Protein AF-A0A2H0UX17-F1 (afdb_monomer)

Foldseek 3Di:
DDDDDDDDDDDDDDPPPPPPPPLQAAALQDHDLVSQCPQPQQHSVQSVQSNVPDDDPFLLVSCVGPRCDDCVSSVVSVVVRRHDNDPDPPPPDDDDDDDDDDPDDDDDDPPPPDPPDDDDDDDPQKDFDDWDPPDPDDCVPGGDTKIFRQAQAKDWQAQPWDWDDDDPIDIDGDHGPDMAGHRGMDD

Mean predicted aligned error: 18.7 Å

Radius of gyration: 23.43 Å; Cα contacts (8 Å, |Δi|>4): 214; chains: 1; bounding box: 74×63×52 Å

Secondary structure (DSSP, 8-state):
-------------------------EETTT--HHHHHTSTT--HHHHHHHHHT---SSSGGGGGSTTT-SHHHHHHHHHHT-EESS------------------------------PPPPPPPS-EEEEEEE-S-SS-HHHH-EEEEEE-SSS-EE-TT-EEE--SSS--EEEPPTT-EE-TT-EE-

Solvent-accessible surface area (backbone atoms only — not comparable to full-atom values): 12353 Å² total; per-residue (Å²): 133,90,76,88,79,87,80,88,82,93,84,86,86,76,95,69,78,73,76,82,69,82,73,77,51,42,27,68,63,75,52,50,55,67,61,37,36,68,41,75,84,27,45,61,78,41,19,47,46,44,61,76,58,55,75,54,91,44,75,75,56,50,58,75,33,84,78,42,61,60,69,65,51,52,50,51,41,59,74,65,60,48,63,33,56,77,70,69,88,70,74,74,84,74,89,71,88,86,88,79,92,75,86,77,78,81,78,82,70,88,72,79,80,66,84,78,72,82,81,86,81,78,77,74,57,67,40,82,71,47,74,38,78,86,44,94,74,63,62,93,82,60,48,50,52,29,38,32,29,67,35,92,53,67,44,78,40,50,72,42,72,53,66,56,90,69,85,82,69,49,72,50,63,41,53,82,90,39,69,29,47,43,68,26,68,50,110

Organism: NCBI:txid2014277

Sequence (187 aa):
MKKRFFYNALIFVLFLTPSFALAEQININSATLSQLDEIAHIGTKTAQKIIDSRPYSSIQDLSRVKGIGDGKYLQDIINQGWACVNCTTEISQTQNTDIVNQNLTSITSPATVAPTVPQITYPSDMYINEILPAPEGADEQNEWLEIYNGNDFEVDLAGWQIKDQIGAIKTYTWPANSFIKARGFLT

Nearest PDB structures (foldseek):
  2axt-assembly1_u  TM=6.675E-01  e=2.357E-02  Thermosynechococcus vestitus
  3a0b-assembly1_U  TM=5.775E-01  e=1.815E-02  Thermostichus vulcanus
  4yuu-assembly3_U2  TM=7.113E-01  e=6.272E-02  Cyanidium caldarium
  3a0h-assembly1_U  TM=5.474E-01  e=2.685E-02  Thermostichus vulcanus
  8iwh-assembly1_u  TM=5.559E-01  e=1.815E-02  Thalassiosira pseudonana

InterPro domains:
  IPR001322 Lamin tail domain [PF00932] (124-186)
  IPR001322 Lamin tail domain [PS51841] (114-187)
  IPR010994 RuvA domain 2-like [SSF47781] (23-73)
  IPR036415 Lamin tail domain superfamily [G3DSA:2.60.40.1260] (89-187)
  IPR036415 Lamin tail domain superfamily [SSF74853] (114-187)
  IPR060575 SAM-like, helix-hairpin-helix tandem [PF12836] (24-74)

pLDDT: mean 72.31, std 18.05, range [32.47, 95.44]

Structur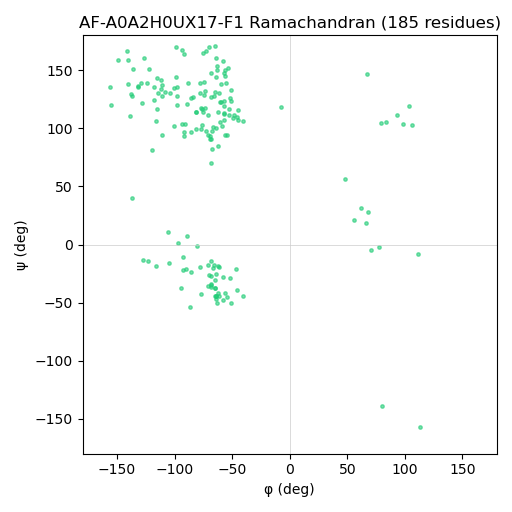e (mmCIF, N/CA/C/O backbone):
data_AF-A0A2H0UX17-F1
#
_entry.id   AF-A0A2H0UX17-F1
#
loop_
_atom_site.group_PDB
_atom_site.id
_atom_site.type_symbol
_atom_site.label_atom_id
_atom_site.label_alt_id
_atom_site.label_comp_id
_atom_site.label_asym_id
_atom_site.label_entity_id
_atom_site.label_seq_id
_atom_site.pdbx_PDB_ins_code
_atom_site.Cartn_x
_atom_site.Cartn_y
_atom_site.Cartn_z
_atom_site.occupancy
_atom_site.B_iso_or_equiv
_atom_site.auth_seq_id
_atom_site.auth_comp_id
_atom_site.auth_asym_id
_atom_site.auth_atom_id
_atom_site.pdbx_PDB_model_num
ATOM 1 N N . MET A 1 1 ? -11.137 11.791 -35.638 1.00 38.09 1 MET A N 1
ATOM 2 C CA . MET A 1 1 ? -11.656 11.349 -34.323 1.00 38.09 1 MET A CA 1
ATOM 3 C C . MET A 1 1 ? -11.533 12.500 -33.337 1.00 38.09 1 MET A C 1
ATOM 5 O O . MET A 1 1 ? -10.429 12.984 -33.123 1.00 38.09 1 MET A O 1
ATOM 9 N N . LYS A 1 2 ? -12.660 13.019 -32.837 1.00 39.78 2 LYS A N 1
ATOM 10 C CA . LYS A 1 2 ? -12.716 14.245 -32.024 1.00 39.78 2 LYS A CA 1
ATOM 11 C C . LYS A 1 2 ? -12.346 13.926 -30.571 1.00 39.78 2 LYS A C 1
ATOM 13 O O . LYS A 1 2 ? -13.182 13.432 -29.826 1.00 39.78 2 LYS A O 1
ATOM 18 N N . LYS A 1 3 ? -11.100 14.201 -30.181 1.00 40.81 3 LYS A N 1
ATOM 19 C CA . LYS A 1 3 ? -10.679 14.208 -28.773 1.00 40.81 3 LYS A CA 1
ATOM 20 C C . LYS A 1 3 ? -11.205 15.501 -28.150 1.00 40.81 3 LYS A C 1
ATOM 22 O O . LYS A 1 3 ? -10.871 16.582 -28.631 1.00 40.81 3 LYS A O 1
ATOM 27 N N . ARG A 1 4 ? -12.103 15.397 -27.170 1.00 51.19 4 ARG A N 1
ATOM 28 C CA . ARG A 1 4 ? -12.723 16.560 -26.523 1.00 51.19 4 ARG A CA 1
ATOM 29 C C . ARG A 1 4 ? -11.686 17.242 -25.625 1.00 51.19 4 ARG A C 1
ATOM 31 O O . ARG A 1 4 ? -11.437 16.791 -24.518 1.00 51.19 4 ARG A O 1
ATOM 38 N N . PHE A 1 5 ? -11.067 18.300 -26.139 1.00 46.62 5 PHE A N 1
ATOM 39 C CA . PHE A 1 5 ? -10.344 19.290 -25.344 1.00 46.62 5 PHE A CA 1
ATOM 40 C C . PHE A 1 5 ? -11.359 20.316 -24.831 1.00 46.62 5 PHE A C 1
ATOM 42 O O . PHE A 1 5 ? -12.085 20.891 -25.639 1.00 46.62 5 PHE A O 1
ATOM 49 N N . PHE A 1 6 ? -11.396 20.577 -23.526 1.00 53.06 6 PHE A N 1
ATOM 50 C CA . PHE A 1 6 ? -12.107 21.731 -22.975 1.00 53.06 6 PHE A CA 1
ATOM 51 C C . PHE A 1 6 ? -11.088 22.660 -22.311 1.00 53.06 6 PHE A C 1
ATOM 53 O O . PHE A 1 6 ? -10.562 22.353 -21.246 1.00 53.06 6 PHE A O 1
ATOM 60 N N . TYR A 1 7 ? -10.799 23.785 -22.971 1.00 43.06 7 TYR A N 1
ATOM 61 C CA . TYR A 1 7 ? -10.136 24.946 -22.379 1.00 43.06 7 TYR A CA 1
ATOM 62 C C . TYR A 1 7 ? -11.139 26.108 -22.292 1.00 43.06 7 TYR A C 1
ATOM 64 O O . TYR A 1 7 ? -11.693 26.507 -23.310 1.00 43.06 7 TYR A O 1
ATOM 72 N N . ASN A 1 8 ? -11.242 26.660 -21.079 1.00 34.16 8 ASN A N 1
ATOM 73 C CA . ASN A 1 8 ? -11.530 28.050 -20.689 1.00 34.16 8 ASN A CA 1
ATOM 74 C C . ASN A 1 8 ? -12.896 28.736 -20.935 1.00 34.16 8 ASN A C 1
ATOM 76 O O . ASN A 1 8 ? -13.515 28.631 -21.985 1.00 34.16 8 ASN A O 1
ATOM 80 N N . ALA A 1 9 ? -13.181 29.617 -19.958 1.00 39.34 9 ALA A N 1
ATOM 81 C CA . ALA A 1 9 ? -13.923 30.888 -20.005 1.00 39.34 9 ALA A CA 1
ATOM 82 C C . ALA A 1 9 ? -15.411 30.914 -19.576 1.00 39.34 9 ALA A C 1
ATOM 84 O O . ALA A 1 9 ? -16.323 30.543 -20.304 1.00 39.34 9 ALA A O 1
ATOM 85 N N . LEU A 1 10 ? -15.591 31.451 -18.361 1.00 50.53 10 LEU A N 1
ATOM 86 C CA . LEU A 1 10 ? -16.696 32.254 -17.817 1.00 50.53 10 LEU A CA 1
ATOM 87 C C . LEU A 1 10 ? -17.785 32.697 -18.827 1.00 50.53 10 LEU A C 1
ATOM 89 O O . LEU A 1 10 ? -17.490 33.512 -19.691 1.00 50.53 10 LEU A O 1
ATOM 93 N N . ILE A 1 11 ? -19.042 32.264 -18.635 1.00 46.34 11 ILE A N 1
ATOM 94 C CA . ILE A 1 11 ? -20.294 33.015 -18.894 1.00 46.34 11 ILE A CA 1
ATOM 95 C C . ILE A 1 11 ? -21.405 32.410 -18.010 1.00 46.34 11 ILE A C 1
ATOM 97 O O . ILE A 1 11 ? -21.520 31.196 -17.855 1.00 46.34 11 ILE A O 1
ATOM 101 N N . PHE A 1 12 ? -22.174 33.295 -17.381 1.00 45.19 12 PHE A N 1
ATOM 102 C CA . PHE A 1 12 ? -23.075 33.077 -16.251 1.00 45.19 12 PHE A CA 1
ATOM 103 C C . PHE A 1 12 ? -24.540 32.895 -16.722 1.00 45.19 12 PHE A C 1
ATOM 105 O O . PHE A 1 12 ? -25.029 33.697 -17.511 1.00 45.19 12 PHE A O 1
ATOM 112 N N . VAL A 1 13 ? -25.224 31.891 -16.148 1.00 47.28 13 VAL A N 1
ATOM 113 C CA . VAL A 1 13 ? -26.689 31.741 -15.930 1.00 47.28 13 VAL A CA 1
ATOM 114 C C . VAL A 1 13 ? -27.602 31.300 -17.089 1.00 47.28 13 VAL A C 1
ATOM 116 O O . VAL A 1 13 ? -28.086 32.097 -17.882 1.00 47.28 13 VAL A O 1
ATOM 119 N N . LEU A 1 14 ? -28.010 30.026 -17.016 1.00 40.59 14 LEU A N 1
ATOM 120 C CA . LEU A 1 14 ? -29.412 29.612 -16.844 1.00 40.59 14 LEU A CA 1
ATOM 121 C C . LEU A 1 14 ? -29.396 28.208 -16.206 1.00 40.59 14 LEU A C 1
ATOM 123 O O . LEU A 1 14 ? -28.798 27.292 -16.765 1.00 40.59 14 LEU A O 1
ATOM 127 N N . PHE A 1 15 ? -29.987 28.042 -15.019 1.00 48.62 15 PHE A N 1
ATOM 128 C CA . PHE A 1 15 ? -30.097 26.751 -14.325 1.00 48.62 15 PHE A CA 1
ATOM 129 C C . PHE A 1 15 ? -31.031 25.810 -15.103 1.00 48.62 15 PHE A C 1
ATOM 131 O O . PHE A 1 15 ? -32.211 25.683 -14.795 1.00 48.62 15 PHE A O 1
ATOM 138 N N . LEU A 1 16 ? -30.497 25.153 -16.129 1.00 43.25 16 LEU A N 1
ATOM 139 C CA . LEU A 1 16 ? -31.071 23.944 -16.696 1.00 43.25 16 LEU A CA 1
ATOM 140 C C . LEU A 1 16 ? -30.402 22.798 -15.945 1.00 43.25 16 LEU A C 1
ATOM 142 O O . LEU A 1 16 ? -29.250 22.469 -16.224 1.00 43.25 16 LEU A O 1
ATOM 146 N N . THR A 1 17 ? -31.067 22.285 -14.909 1.00 48.91 17 THR A N 1
ATOM 147 C CA . THR A 1 17 ? -30.541 21.174 -14.116 1.00 48.91 17 THR A CA 1
ATOM 148 C C . THR A 1 17 ? -30.175 20.044 -15.075 1.00 48.91 17 THR A C 1
ATOM 150 O O . THR A 1 17 ? -31.055 19.541 -15.781 1.00 48.91 17 THR A O 1
ATOM 153 N N . PRO A 1 18 ? -28.893 19.653 -15.175 1.00 46.25 18 PRO A N 1
ATOM 154 C CA . PRO A 1 18 ? -28.570 18.466 -15.933 1.00 46.25 18 PRO A CA 1
ATOM 155 C C . PRO A 1 18 ? -29.306 17.332 -15.232 1.00 46.25 18 PRO A C 1
ATOM 157 O O . PRO A 1 18 ? -29.161 17.148 -14.021 1.00 46.25 18 PRO A O 1
ATOM 160 N N . SER A 1 19 ? -30.162 16.629 -15.975 1.00 50.69 19 SER A N 1
ATOM 161 C CA . SER A 1 19 ? -30.677 15.338 -15.547 1.00 50.69 19 SER A CA 1
ATOM 162 C C . SER A 1 19 ? -29.473 14.569 -15.024 1.00 50.69 19 SER A C 1
ATOM 164 O O . SER A 1 19 ? -28.524 14.357 -15.781 1.00 50.69 19 SER A O 1
ATOM 166 N N . PHE A 1 20 ? -29.466 14.258 -13.725 1.00 43.97 20 PHE A N 1
ATOM 167 C CA . PHE A 1 20 ? -28.478 13.372 -13.130 1.00 43.97 20 PHE A CA 1
ATOM 168 C C . PHE A 1 20 ? -28.686 12.021 -13.808 1.00 43.97 20 PHE A C 1
ATOM 170 O O . PHE A 1 20 ? -29.476 11.192 -13.365 1.00 43.97 20 PHE A O 1
ATOM 177 N N . ALA A 1 21 ? -28.060 11.857 -14.973 1.00 43.00 21 ALA A N 1
ATOM 178 C CA . ALA A 1 21 ? -27.894 10.576 -15.605 1.00 43.00 21 ALA A CA 1
ATOM 179 C C . ALA A 1 21 ? -27.169 9.738 -14.561 1.00 43.00 21 ALA A C 1
ATOM 181 O O . ALA A 1 21 ? -26.102 10.134 -14.087 1.00 43.00 21 ALA A O 1
ATOM 182 N N . LEU A 1 22 ? -27.811 8.651 -14.143 1.00 44.34 22 LEU A N 1
ATOM 183 C CA . LEU A 1 22 ? -27.215 7.635 -13.296 1.00 44.34 22 LEU A CA 1
ATOM 184 C C . LEU A 1 22 ? -25.969 7.147 -14.036 1.00 44.34 22 LEU A C 1
ATOM 186 O O . LEU A 1 22 ? -26.072 6.342 -14.958 1.00 44.34 22 LEU A O 1
ATOM 190 N N . ALA A 1 23 ? -24.816 7.736 -13.719 1.00 50.69 23 ALA A N 1
ATOM 191 C CA . ALA A 1 23 ? -23.542 7.299 -14.248 1.00 50.69 23 ALA A CA 1
ATOM 192 C C . ALA A 1 23 ? -23.321 5.911 -13.657 1.00 50.69 23 ALA A C 1
ATOM 194 O O . ALA A 1 23 ? -23.023 5.775 -12.471 1.00 50.69 23 ALA A O 1
ATOM 195 N N . GLU A 1 24 ? -23.591 4.890 -14.465 1.00 69.31 24 GLU A N 1
ATOM 196 C CA . GLU A 1 24 ? -23.344 3.506 -14.109 1.00 69.31 24 GLU A CA 1
ATOM 197 C C . GLU A 1 24 ? -21.843 3.378 -13.867 1.00 69.31 24 GLU A C 1
ATOM 199 O O . GLU A 1 24 ? -21.023 3.488 -14.779 1.00 69.31 24 GLU A O 1
ATOM 204 N N . GLN A 1 25 ? -21.482 3.286 -12.594 1.00 80.75 25 GLN A N 1
ATOM 205 C CA . GLN A 1 25 ? -20.100 3.207 -12.173 1.00 80.75 25 GLN A CA 1
ATOM 206 C C . GLN A 1 25 ? -19.490 1.930 -12.776 1.00 80.75 25 GLN A C 1
ATOM 208 O O . GLN A 1 25 ? -20.063 0.844 -12.698 1.00 80.75 25 GLN A O 1
ATOM 213 N N . ILE A 1 26 ? -18.333 2.058 -13.413 1.00 86.81 26 ILE A N 1
ATOM 214 C CA . ILE A 1 26 ? -17.654 0.982 -14.125 1.00 86.81 26 ILE A CA 1
ATOM 215 C C . ILE A 1 26 ? -16.894 0.132 -13.110 1.00 86.81 26 ILE A C 1
ATOM 217 O O . ILE A 1 26 ? -15.928 0.580 -12.482 1.00 86.81 26 ILE A O 1
ATOM 221 N N . ASN A 1 27 ? -17.323 -1.118 -12.953 1.00 91.50 27 ASN A N 1
ATOM 222 C CA . ASN A 1 27 ? -16.683 -2.046 -12.032 1.00 91.50 27 ASN A CA 1
ATOM 223 C C . ASN A 1 27 ? -15.302 -2.475 -12.557 1.00 91.50 27 ASN A C 1
ATOM 225 O O . ASN A 1 27 ? -15.206 -3.223 -13.526 1.00 91.50 27 ASN A O 1
ATOM 229 N N . ILE A 1 28 ? -14.214 -2.072 -11.904 1.00 90.19 28 ILE A N 1
ATOM 230 C CA . ILE A 1 28 ? -12.847 -2.341 -12.374 1.00 90.19 28 ILE A CA 1
ATOM 231 C C . ILE A 1 28 ? -12.474 -3.829 -12.350 1.00 90.19 28 ILE A C 1
ATOM 233 O O . ILE A 1 28 ? -11.576 -4.241 -13.090 1.00 90.19 28 ILE A O 1
ATOM 237 N N . ASN A 1 29 ? -13.190 -4.640 -11.565 1.00 91.00 29 ASN A N 1
ATOM 238 C CA . ASN A 1 29 ? -12.996 -6.083 -11.443 1.00 91.00 29 ASN A CA 1
ATOM 239 C C . ASN A 1 29 ? -13.751 -6.892 -12.505 1.00 91.00 29 ASN A C 1
ATOM 241 O O . ASN A 1 29 ? -13.325 -8.001 -12.821 1.00 91.00 29 ASN A O 1
ATOM 245 N N . SER A 1 30 ? -14.828 -6.358 -13.091 1.00 87.12 30 SER A N 1
ATOM 246 C CA . SER A 1 30 ? -15.650 -7.082 -14.079 1.00 87.12 30 SER A CA 1
ATOM 247 C C . SER A 1 30 ? -15.791 -6.390 -15.438 1.00 87.12 30 SER A C 1
ATOM 249 O O . SER A 1 30 ? -16.163 -7.047 -16.409 1.00 87.12 30 SER A O 1
ATOM 251 N N . ALA A 1 31 ? -15.441 -5.107 -15.550 1.00 87.69 31 ALA A N 1
ATOM 252 C CA . ALA A 1 31 ? -15.566 -4.332 -16.779 1.00 87.69 31 ALA A CA 1
ATOM 253 C C . ALA A 1 31 ? -14.808 -4.961 -17.956 1.00 87.69 31 ALA A C 1
ATOM 255 O O . ALA A 1 31 ? -13.739 -5.561 -17.815 1.00 87.69 31 ALA A O 1
ATOM 256 N N . THR A 1 32 ? -15.336 -4.792 -19.155 1.00 88.75 32 THR A N 1
ATOM 257 C CA . THR A 1 32 ? -14.627 -5.141 -20.386 1.00 88.75 32 THR A CA 1
ATOM 258 C C . THR A 1 32 ? -13.503 -4.144 -20.669 1.00 88.75 32 THR A C 1
ATOM 260 O O . THR A 1 32 ? -13.452 -3.053 -20.101 1.00 88.75 32 THR A O 1
ATOM 263 N N . LEU A 1 33 ? -12.608 -4.493 -21.596 1.00 86.69 33 LEU A N 1
ATOM 264 C CA . LEU A 1 33 ? -11.549 -3.587 -22.047 1.00 86.69 33 LEU A CA 1
ATOM 265 C C . LEU A 1 33 ? -12.115 -2.260 -22.566 1.00 86.69 33 LEU A C 1
ATOM 267 O O . LEU A 1 33 ? -11.573 -1.213 -22.233 1.00 86.69 33 LEU A O 1
ATOM 271 N N . SER A 1 34 ? -13.212 -2.308 -23.335 1.00 82.19 34 SER A N 1
ATOM 272 C CA . SER A 1 34 ? -13.876 -1.107 -23.863 1.00 82.19 34 SER A CA 1
ATOM 273 C C . SER A 1 34 ? -14.434 -0.238 -22.741 1.00 82.19 34 SER A C 1
ATOM 275 O O . SER A 1 34 ? -14.218 0.963 -22.747 1.00 82.19 34 SER A O 1
ATOM 277 N N . GLN A 1 35 ? -15.088 -0.847 -21.749 1.00 82.69 35 GLN A N 1
ATOM 278 C CA . GLN A 1 35 ? -15.624 -0.114 -20.600 1.00 82.69 35 GLN A CA 1
ATOM 279 C C . GLN A 1 35 ? -14.508 0.520 -19.762 1.00 82.69 35 GLN A C 1
ATOM 281 O O . GLN A 1 35 ? -14.647 1.639 -19.294 1.00 82.69 35 GLN A O 1
ATOM 286 N N . LEU A 1 36 ? -13.365 -0.148 -19.596 1.00 85.56 36 LEU A N 1
ATOM 287 C CA . LEU A 1 36 ? -12.219 0.453 -18.913 1.00 85.56 36 LEU A CA 1
ATOM 288 C C . LEU A 1 36 ? -11.581 1.600 -19.713 1.00 85.56 36 LEU A C 1
ATOM 290 O O . LEU A 1 36 ? -11.154 2.573 -19.104 1.00 85.56 36 LEU A O 1
ATOM 294 N N . ASP A 1 37 ? -11.528 1.505 -21.047 1.00 84.62 37 ASP A N 1
ATOM 295 C CA . ASP A 1 37 ? -11.000 2.556 -21.942 1.00 84.62 37 ASP A CA 1
ATOM 296 C C . ASP A 1 37 ? -11.852 3.843 -21.933 1.00 84.62 37 ASP A C 1
ATOM 298 O O . ASP A 1 37 ? -11.394 4.908 -22.346 1.00 84.62 37 ASP A O 1
ATOM 302 N N . GLU A 1 38 ? -13.093 3.765 -21.446 1.00 82.88 38 GLU A N 1
ATOM 303 C CA . GLU A 1 38 ? -13.981 4.920 -21.273 1.00 82.88 38 GLU A CA 1
ATOM 304 C C . GLU A 1 38 ? -13.648 5.750 -20.022 1.00 82.88 38 GLU A C 1
ATOM 306 O O . GLU A 1 38 ? -14.012 6.928 -19.952 1.00 82.88 38 GLU A O 1
ATOM 311 N N . ILE A 1 39 ? -12.926 5.181 -19.049 1.00 84.12 39 ILE A N 1
ATOM 312 C CA . ILE A 1 39 ? -12.501 5.907 -17.850 1.00 84.12 39 ILE A CA 1
ATOM 313 C C . ILE A 1 39 ? -11.357 6.855 -18.226 1.00 84.12 39 ILE A C 1
ATOM 315 O O . ILE A 1 39 ? -10.351 6.455 -18.816 1.00 84.12 39 ILE A O 1
ATOM 319 N N . ALA A 1 40 ? -11.473 8.133 -17.853 1.00 79.06 40 ALA A N 1
ATOM 320 C CA . ALA A 1 40 ? -10.431 9.108 -18.150 1.00 79.06 40 ALA A CA 1
ATOM 321 C C . ALA A 1 40 ? -9.069 8.650 -17.596 1.00 79.06 40 ALA A C 1
ATOM 323 O O . ALA A 1 40 ? -8.969 8.146 -16.480 1.00 79.06 40 ALA A O 1
ATOM 324 N N . HIS A 1 41 ? -8.014 8.854 -18.388 1.00 82.88 41 HIS A N 1
ATOM 325 C CA . HIS A 1 41 ? -6.639 8.399 -18.120 1.00 82.88 41 HIS A CA 1
ATOM 326 C C . HIS A 1 41 ? -6.403 6.883 -18.231 1.00 82.88 41 HIS A C 1
ATOM 328 O O . HIS A 1 41 ? -5.248 6.452 -18.216 1.00 82.88 41 HIS A O 1
ATOM 334 N N . ILE A 1 42 ? -7.443 6.079 -18.460 1.00 83.75 42 ILE A N 1
ATOM 335 C CA . ILE A 1 42 ? -7.313 4.658 -18.776 1.00 83.75 42 ILE A CA 1
ATOM 336 C C . ILE A 1 42 ? -7.464 4.497 -20.290 1.00 83.75 42 ILE A C 1
ATOM 338 O O . ILE A 1 42 ? -8.550 4.560 -20.835 1.00 83.75 42 ILE A O 1
ATOM 342 N N . GLY A 1 43 ? -6.340 4.319 -20.987 1.00 83.12 43 GLY A N 1
ATOM 343 C CA . GLY A 1 43 ? -6.342 3.922 -22.399 1.00 83.12 43 GLY A CA 1
ATOM 344 C C . GLY A 1 43 ? -6.279 2.400 -22.561 1.00 83.12 43 GLY A C 1
ATOM 345 O O . GLY A 1 43 ? -5.819 1.718 -21.653 1.00 83.12 43 GLY A O 1
ATOM 346 N N . THR A 1 44 ? -6.601 1.861 -23.736 1.00 78.19 44 THR A N 1
ATOM 347 C CA . THR A 1 44 ? -6.601 0.415 -24.072 1.00 78.19 44 THR A CA 1
ATOM 348 C C . THR A 1 44 ? -5.432 -0.406 -23.505 1.00 78.19 44 THR A C 1
ATOM 350 O O . THR A 1 44 ? -5.633 -1.487 -22.957 1.00 78.19 44 THR A O 1
ATOM 353 N N . LYS A 1 45 ? -4.193 0.101 -23.582 1.00 85.00 45 LYS A N 1
ATOM 354 C CA . LYS A 1 45 ? -3.003 -0.569 -23.017 1.00 85.00 45 LYS A CA 1
ATOM 355 C C . LYS A 1 45 ? -2.999 -0.604 -21.489 1.00 85.00 45 LYS A C 1
ATOM 357 O O . LYS A 1 45 ? -2.456 -1.531 -20.899 1.00 85.00 45 LYS A O 1
ATOM 362 N N . THR A 1 46 ? -3.532 0.431 -20.856 1.00 84.38 46 THR A N 1
ATOM 363 C CA . THR A 1 46 ? -3.708 0.514 -19.406 1.00 84.38 46 THR A CA 1
ATOM 364 C C . THR A 1 46 ? -4.902 -0.334 -18.979 1.00 84.38 46 THR A C 1
ATOM 366 O O . THR A 1 46 ? -4.761 -1.113 -18.048 1.00 84.38 46 THR A O 1
ATOM 369 N N . ALA A 1 47 ? -6.016 -0.285 -19.715 1.00 88.00 47 ALA A N 1
ATOM 370 C CA . ALA A 1 47 ? -7.185 -1.138 -19.518 1.00 88.00 47 ALA A CA 1
ATOM 371 C C . ALA A 1 47 ? -6.819 -2.629 -19.533 1.00 88.00 47 ALA A C 1
ATOM 373 O O . ALA A 1 47 ? -7.217 -3.363 -18.634 1.00 88.00 47 ALA A O 1
ATOM 374 N N . GLN A 1 48 ? -5.994 -3.072 -20.488 1.00 88.12 48 GLN A N 1
ATOM 375 C CA . GLN A 1 48 ? -5.525 -4.458 -20.511 1.00 88.12 48 GLN A CA 1
ATOM 376 C C . GLN A 1 48 ? -4.719 -4.808 -19.254 1.00 88.12 48 GLN A C 1
ATOM 378 O O . GLN A 1 48 ? -4.981 -5.826 -18.633 1.00 88.12 48 GLN A O 1
ATOM 383 N N . LYS A 1 49 ? -3.811 -3.934 -18.807 1.00 91.44 49 LYS A N 1
ATOM 384 C CA . LYS A 1 49 ? -3.049 -4.169 -17.570 1.00 91.44 49 LYS A CA 1
ATOM 385 C C . LYS A 1 49 ? -3.925 -4.182 -16.320 1.00 91.44 49 LYS A C 1
ATOM 387 O O . LYS A 1 49 ? -3.572 -4.865 -15.364 1.00 91.44 49 LYS A O 1
ATOM 392 N N . ILE A 1 50 ? -5.027 -3.426 -16.324 1.00 90.25 50 ILE A N 1
ATOM 393 C CA . ILE A 1 50 ? -6.034 -3.484 -15.263 1.00 90.25 50 ILE A CA 1
ATOM 394 C C . ILE A 1 50 ? -6.656 -4.878 -15.256 1.00 90.25 50 ILE A C 1
ATOM 396 O O . ILE A 1 50 ? -6.669 -5.522 -14.219 1.00 90.25 50 ILE A O 1
ATOM 400 N N . ILE A 1 51 ? -7.096 -5.376 -16.417 1.00 88.19 51 ILE A N 1
ATOM 401 C CA . ILE A 1 51 ? -7.657 -6.729 -16.558 1.00 88.19 51 ILE A CA 1
ATOM 402 C C . ILE A 1 51 ? -6.654 -7.795 -16.102 1.00 88.19 51 ILE A C 1
ATOM 404 O O . ILE A 1 51 ? -7.016 -8.663 -15.311 1.00 88.19 51 ILE A O 1
ATOM 408 N N . ASP A 1 52 ? -5.403 -7.697 -16.553 1.00 89.19 52 ASP A N 1
ATOM 409 C CA . ASP A 1 52 ? -4.333 -8.654 -16.248 1.00 89.19 52 ASP A CA 1
ATOM 410 C C . ASP A 1 52 ? -3.972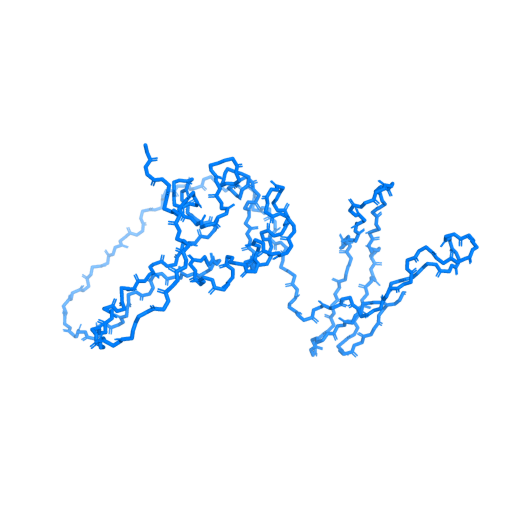 -8.684 -14.753 1.00 89.19 52 ASP A C 1
ATOM 412 O O . ASP A 1 52 ? -3.452 -9.682 -14.263 1.00 89.19 52 ASP A O 1
ATOM 416 N N . SER A 1 53 ? -4.228 -7.588 -14.032 1.00 92.69 53 SER A N 1
ATOM 417 C CA . SER A 1 53 ? -3.885 -7.418 -12.614 1.00 92.69 53 SER A CA 1
ATOM 418 C C . SER A 1 53 ? -5.095 -7.518 -11.678 1.00 92.69 53 SER A C 1
ATOM 420 O O . SER A 1 53 ? -4.981 -7.176 -10.501 1.00 92.69 53 SER A O 1
ATOM 422 N N . ARG A 1 54 ? -6.255 -7.960 -12.179 1.00 90.94 54 ARG A N 1
ATOM 423 C CA . ARG A 1 54 ? -7.428 -8.228 -11.339 1.00 90.94 54 ARG A CA 1
ATOM 424 C C . ARG A 1 54 ? -7.149 -9.358 -10.340 1.00 90.94 54 ARG A C 1
ATOM 426 O O . ARG A 1 54 ? -6.440 -10.303 -10.688 1.00 90.94 54 ARG A O 1
ATOM 433 N N . PRO A 1 55 ? -7.790 -9.339 -9.159 1.00 92.69 55 PRO A N 1
ATOM 434 C CA . PRO A 1 55 ? -8.768 -8.349 -8.700 1.00 92.69 55 PRO A CA 1
ATOM 435 C C . PRO A 1 55 ? -8.162 -7.201 -7.875 1.00 92.69 55 PRO A C 1
ATOM 437 O O . PRO A 1 55 ? -7.024 -7.246 -7.413 1.00 92.69 55 PRO A O 1
ATOM 440 N N . TYR A 1 56 ? -8.980 -6.173 -7.674 1.00 86.06 56 TYR A N 1
ATOM 441 C CA . TYR A 1 56 ? -8.715 -4.986 -6.874 1.00 86.06 56 TYR A CA 1
ATOM 442 C C . TYR A 1 56 ? -9.703 -4.896 -5.716 1.00 86.06 56 TYR A C 1
ATOM 444 O O . TYR A 1 56 ? -10.910 -5.062 -5.906 1.00 86.06 56 TYR A O 1
ATOM 452 N N . SER A 1 57 ? -9.194 -4.578 -4.531 1.00 83.31 57 SER A N 1
ATOM 453 C CA . SER A 1 57 ? -9.999 -4.429 -3.314 1.00 83.31 57 SER A CA 1
ATOM 454 C C . SER A 1 57 ? -10.431 -2.982 -3.090 1.00 83.31 57 SER A C 1
ATOM 456 O O . SER A 1 57 ? -11.423 -2.726 -2.415 1.00 83.31 57 SER A O 1
ATOM 458 N N . SER A 1 58 ? -9.710 -2.026 -3.679 1.00 87.31 58 SER A N 1
ATOM 459 C CA . SER A 1 58 ? -10.029 -0.597 -3.647 1.00 87.31 58 SER A CA 1
ATOM 460 C C . SER A 1 58 ? -9.727 0.071 -4.993 1.00 87.31 58 SER A C 1
ATOM 462 O O . SER A 1 58 ? -9.030 -0.493 -5.833 1.00 87.31 58 SER A O 1
ATOM 464 N N . ILE A 1 59 ? -10.221 1.293 -5.217 1.00 81.94 59 ILE A N 1
ATOM 465 C CA . ILE A 1 59 ? -9.838 2.073 -6.410 1.00 81.94 59 ILE A CA 1
ATOM 466 C C . ILE A 1 59 ? -8.362 2.481 -6.315 1.00 81.94 59 ILE A C 1
ATOM 468 O O . ILE A 1 59 ? -7.655 2.499 -7.319 1.00 81.94 59 ILE A O 1
ATOM 472 N N . GLN A 1 60 ? -7.878 2.756 -5.101 1.00 83.19 60 GLN A N 1
ATOM 473 C CA . GLN A 1 60 ? -6.502 3.152 -4.801 1.00 83.19 60 GLN A CA 1
ATOM 474 C C . GLN A 1 60 ? -5.483 2.104 -5.272 1.00 83.19 60 GLN A C 1
ATOM 476 O O . GLN A 1 60 ? -4.364 2.445 -5.664 1.00 83.19 60 GLN A O 1
ATOM 481 N N . ASP A 1 61 ? -5.891 0.837 -5.326 1.00 85.62 61 ASP A N 1
ATOM 482 C CA . ASP A 1 61 ? -5.083 -0.265 -5.835 1.00 85.62 61 ASP A CA 1
ATOM 483 C C . ASP A 1 61 ? -4.688 -0.130 -7.318 1.00 85.62 61 ASP A C 1
ATOM 485 O O . ASP A 1 61 ? -3.716 -0.752 -7.760 1.00 85.62 61 ASP A O 1
ATOM 489 N N . LEU A 1 62 ? -5.388 0.705 -8.095 1.00 86.19 62 LEU A N 1
ATOM 490 C CA . LEU A 1 62 ? -5.017 1.019 -9.478 1.00 86.19 62 LEU A CA 1
ATOM 491 C C . LEU A 1 62 ? -3.647 1.706 -9.578 1.00 86.19 62 LEU A C 1
ATOM 493 O O . LEU A 1 62 ? -3.019 1.649 -10.635 1.00 86.19 62 LEU A O 1
ATOM 497 N N . SER A 1 63 ? -3.133 2.276 -8.479 1.00 83.75 63 SER A N 1
ATOM 498 C CA . SER A 1 63 ? -1.743 2.755 -8.375 1.00 83.75 63 SER A CA 1
ATOM 499 C C . SER A 1 63 ? -0.704 1.703 -8.788 1.00 83.75 63 SER A C 1
ATOM 501 O O . SER A 1 63 ? 0.354 2.062 -9.305 1.00 83.75 63 SER A O 1
ATOM 503 N N . ARG A 1 64 ? -1.004 0.403 -8.623 1.00 82.19 64 ARG A N 1
ATOM 504 C CA . ARG A 1 64 ? -0.115 -0.713 -8.998 1.00 82.19 64 ARG A CA 1
ATOM 505 C C . ARG A 1 64 ? 0.009 -0.902 -10.514 1.00 82.19 64 ARG A C 1
ATOM 507 O O . ARG A 1 64 ? 0.942 -1.552 -10.989 1.00 82.19 64 ARG A O 1
ATOM 514 N N . VAL A 1 65 ? -0.914 -0.345 -11.299 1.00 84.62 65 VAL A N 1
ATOM 515 C CA . VAL A 1 65 ? -0.948 -0.518 -12.753 1.00 84.62 65 VAL A CA 1
ATOM 516 C C . VAL A 1 65 ? 0.028 0.440 -13.425 1.00 84.62 65 VAL A C 1
ATOM 518 O O . VAL A 1 65 ? -0.149 1.659 -13.458 1.00 84.62 65 VAL A O 1
ATOM 521 N N . LYS A 1 66 ? 1.058 -0.131 -14.054 1.00 77.88 66 LYS A N 1
ATOM 522 C CA . LYS A 1 66 ? 2.067 0.628 -14.801 1.00 77.88 66 LYS A CA 1
ATOM 523 C C . LYS A 1 66 ? 1.421 1.483 -15.899 1.00 77.88 66 LYS A C 1
ATOM 525 O O . LYS A 1 66 ? 0.976 0.945 -16.917 1.00 77.88 66 LYS A O 1
ATOM 530 N N . GLY A 1 67 ? 1.473 2.806 -15.745 1.00 71.25 67 GLY A N 1
ATOM 531 C CA . GLY A 1 67 ? 0.872 3.784 -16.664 1.00 71.25 67 GLY A CA 1
ATOM 532 C C . GLY A 1 67 ? -0.317 4.557 -16.086 1.00 71.25 67 GLY A C 1
ATOM 533 O O . GLY A 1 67 ? -0.755 5.504 -16.726 1.00 71.25 67 GLY A O 1
ATOM 534 N N . ILE A 1 68 ? -0.801 4.182 -14.897 1.00 76.06 68 ILE A N 1
ATOM 535 C CA . ILE A 1 68 ? -1.680 5.016 -14.053 1.00 76.06 68 ILE A CA 1
ATOM 536 C C . ILE A 1 68 ? -0.841 5.879 -13.088 1.00 76.06 68 ILE A C 1
ATOM 538 O O . ILE A 1 68 ? -1.316 6.904 -12.616 1.00 76.06 68 ILE A O 1
ATOM 542 N N . GLY A 1 69 ? 0.411 5.470 -12.828 1.00 58.62 69 GLY A N 1
ATOM 543 C CA . GLY A 1 69 ? 1.338 6.088 -11.872 1.00 58.62 69 GLY A CA 1
ATOM 544 C C . GLY A 1 69 ? 1.580 7.593 -12.048 1.00 58.62 69 GLY A C 1
ATOM 545 O O . GLY A 1 69 ? 1.526 8.109 -13.163 1.00 58.62 69 GLY A O 1
ATOM 546 N N . ASP A 1 70 ? 1.905 8.214 -10.908 1.00 54.88 70 ASP A N 1
ATOM 547 C CA . ASP A 1 70 ? 1.769 9.621 -10.498 1.00 54.88 70 ASP A CA 1
ATOM 548 C C . ASP A 1 70 ? 0.361 9.906 -9.969 1.00 54.88 70 ASP A C 1
ATOM 550 O O . ASP A 1 70 ? -0.606 9.986 -10.726 1.00 54.88 70 ASP A O 1
ATOM 554 N N . GLY A 1 71 ? 0.239 10.043 -8.641 1.00 62.31 71 GLY A N 1
ATOM 555 C CA . GLY A 1 71 ? -1.029 10.084 -7.898 1.00 62.31 71 GLY A CA 1
ATOM 556 C C . GLY A 1 71 ? -2.106 11.003 -8.481 1.00 62.31 71 GLY A C 1
ATOM 557 O O . GLY A 1 71 ? -3.283 10.756 -8.266 1.00 62.31 71 GLY A O 1
ATOM 558 N N . LYS A 1 72 ? -1.744 11.992 -9.303 1.00 74.31 72 LYS A N 1
ATOM 559 C CA . LYS A 1 72 ? -2.681 12.826 -10.053 1.00 74.31 72 LYS A CA 1
ATOM 560 C C . LYS A 1 72 ? -3.726 12.027 -10.853 1.00 74.31 72 LYS A C 1
ATOM 562 O O . LYS A 1 72 ? -4.904 12.328 -10.716 1.00 74.31 72 LYS A O 1
ATOM 567 N N . TYR A 1 73 ? -3.350 11.028 -11.660 1.00 80.62 73 TYR A N 1
ATOM 568 C CA . TYR A 1 73 ? -4.338 10.309 -12.492 1.00 80.62 73 TYR A CA 1
ATOM 569 C C . TYR A 1 73 ? -5.254 9.415 -11.666 1.00 80.62 73 TYR A C 1
ATOM 571 O O . TYR A 1 73 ? -6.445 9.319 -11.946 1.00 80.62 73 TYR A O 1
ATOM 579 N N . LEU A 1 74 ? -4.710 8.807 -10.613 1.00 81.19 74 LEU A N 1
ATOM 580 C CA . LEU A 1 74 ? -5.497 8.036 -9.663 1.00 81.19 74 LEU A CA 1
ATOM 581 C C . LEU A 1 74 ? -6.504 8.922 -8.922 1.00 81.19 74 LEU A C 1
ATOM 583 O O . LEU A 1 74 ? -7.675 8.564 -8.828 1.00 81.19 74 LEU A O 1
ATOM 587 N N . GLN A 1 75 ? -6.071 10.099 -8.463 1.00 77.19 75 GLN A N 1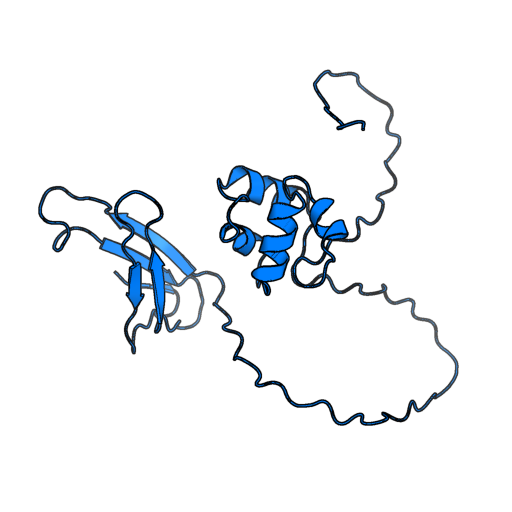
ATOM 588 C CA . GLN A 1 75 ? -6.958 11.066 -7.820 1.00 77.19 75 GLN A CA 1
ATOM 589 C C . GLN A 1 75 ? -8.009 11.602 -8.794 1.00 77.19 75 GLN A C 1
ATOM 591 O O . GLN A 1 75 ? -9.162 11.749 -8.406 1.00 77.19 75 GLN A O 1
ATOM 596 N N . ASP A 1 76 ? -7.660 11.827 -10.062 1.00 78.25 76 ASP A N 1
ATOM 597 C CA . ASP A 1 76 ? -8.627 12.225 -11.086 1.00 78.25 76 ASP A CA 1
ATOM 598 C C . ASP A 1 76 ? -9.694 11.128 -11.290 1.00 78.25 76 ASP A C 1
ATOM 600 O O . ASP A 1 76 ? -10.878 11.452 -11.377 1.00 78.25 76 ASP A O 1
ATOM 604 N N . ILE A 1 77 ? -9.315 9.841 -11.309 1.00 81.62 77 ILE A N 1
ATOM 605 C CA . ILE A 1 77 ? -10.247 8.697 -11.407 1.00 81.62 77 ILE A CA 1
ATOM 606 C C . ILE A 1 77 ? -11.153 8.605 -10.168 1.00 81.62 77 ILE A C 1
ATOM 608 O O . ILE A 1 77 ? -12.363 8.414 -10.303 1.00 81.62 77 ILE A O 1
ATOM 612 N N . ILE A 1 78 ? -10.590 8.773 -8.967 1.00 78.69 78 ILE A N 1
ATOM 613 C CA . ILE A 1 78 ? -11.339 8.751 -7.701 1.00 78.69 78 ILE A CA 1
ATOM 614 C C . ILE A 1 78 ? -12.341 9.912 -7.645 1.00 78.69 78 ILE A C 1
ATOM 616 O O . ILE A 1 78 ? -13.514 9.698 -7.348 1.00 78.69 78 ILE A O 1
ATOM 620 N N . ASN A 1 79 ? -11.908 11.126 -7.994 1.00 75.75 79 ASN A N 1
ATOM 621 C CA . ASN A 1 79 ? -12.735 12.333 -7.946 1.00 75.75 79 ASN A CA 1
ATOM 622 C C . ASN A 1 79 ? -13.868 12.330 -8.982 1.00 75.75 79 ASN A C 1
ATOM 624 O O . ASN A 1 79 ? -14.893 12.973 -8.767 1.00 75.75 79 ASN A O 1
ATOM 628 N N . GLN A 1 80 ? -13.703 11.619 -10.102 1.00 74.31 80 GLN A N 1
ATOM 629 C CA . GLN A 1 80 ? -14.759 11.457 -11.105 1.00 74.31 80 GLN A CA 1
ATOM 630 C C . GLN A 1 80 ? -15.903 10.564 -10.613 1.00 74.31 80 GLN A C 1
ATOM 632 O O . GLN A 1 80 ? -17.028 10.709 -11.085 1.00 74.31 80 GLN A O 1
ATOM 637 N N . GLY A 1 81 ? -15.634 9.642 -9.681 1.00 74.62 81 GLY A N 1
ATOM 638 C CA . GLY A 1 81 ? -16.650 8.735 -9.145 1.00 74.62 81 GLY A CA 1
ATOM 639 C C . GLY A 1 81 ? -17.198 7.736 -10.170 1.00 74.62 81 GLY A C 1
ATOM 640 O O . GLY A 1 81 ? -18.271 7.184 -9.962 1.00 74.62 81 GLY A O 1
ATOM 641 N N . TRP A 1 82 ? -16.491 7.508 -11.283 1.00 79.00 82 TRP A N 1
ATOM 642 C CA . TRP A 1 82 ? -16.936 6.635 -12.380 1.00 79.00 82 TRP A CA 1
ATOM 643 C C . TRP A 1 82 ? -16.450 5.193 -12.263 1.00 79.00 82 TRP A C 1
ATOM 645 O O . TRP A 1 82 ? -16.925 4.350 -13.008 1.00 79.00 82 TRP A O 1
ATOM 655 N N . ALA A 1 83 ? -15.518 4.889 -11.358 1.00 84.38 83 ALA A N 1
ATOM 656 C CA . ALA A 1 83 ? -14.951 3.552 -11.178 1.00 84.38 83 ALA A CA 1
ATOM 657 C C . ALA A 1 83 ? -15.311 2.982 -9.801 1.00 84.38 83 ALA A C 1
ATOM 659 O O . ALA A 1 83 ? -15.335 3.730 -8.830 1.00 84.38 83 ALA A O 1
ATOM 660 N N . CYS A 1 84 ? -15.566 1.677 -9.704 1.00 85.56 84 CYS A N 1
ATOM 661 C CA . CYS A 1 84 ? -15.908 0.958 -8.464 1.00 85.56 84 CYS A CA 1
ATOM 662 C C . CYS A 1 84 ? -15.239 -0.410 -8.408 1.00 85.56 84 CYS A C 1
ATOM 664 O O . CYS A 1 84 ? -14.950 -1.002 -9.439 1.00 85.56 84 CYS A O 1
ATOM 666 N N . VAL A 1 85 ? -15.093 -0.963 -7.202 1.00 82.12 85 VAL A N 1
ATOM 667 C CA . VAL A 1 85 ? -14.709 -2.373 -6.998 1.00 82.12 85 VAL A CA 1
ATOM 668 C C . VAL A 1 85 ? -15.918 -3.294 -6.823 1.00 82.12 85 VAL A C 1
ATOM 670 O O . VAL A 1 85 ? -15.922 -4.393 -7.371 1.00 82.12 85 VAL A O 1
ATOM 673 N N . ASN A 1 86 ? -16.963 -2.812 -6.136 1.00 78.69 86 ASN A N 1
ATOM 674 C CA . ASN A 1 86 ? -18.151 -3.578 -5.734 1.00 78.69 86 ASN A CA 1
ATOM 675 C C . ASN A 1 86 ? -19.459 -2.791 -5.953 1.00 78.69 86 ASN A C 1
ATOM 677 O O . ASN A 1 86 ? -20.355 -2.828 -5.118 1.00 78.69 86 ASN A O 1
ATOM 681 N N . CYS A 1 87 ? -19.582 -2.049 -7.054 1.00 69.62 87 CYS A N 1
ATOM 682 C CA . CYS A 1 87 ? -20.879 -1.500 -7.459 1.00 69.62 87 CYS A CA 1
ATOM 683 C C . CYS A 1 87 ? -21.762 -2.668 -7.912 1.00 69.62 87 CYS A C 1
ATOM 685 O O . CYS A 1 87 ? -21.680 -3.149 -9.042 1.00 69.62 87 CYS A O 1
ATOM 687 N N . THR A 1 88 ? -22.555 -3.197 -6.989 1.00 54.53 88 THR A N 1
ATOM 688 C CA . THR A 1 88 ? -23.695 -4.025 -7.342 1.00 54.53 88 THR A CA 1
ATOM 689 C C . THR A 1 88 ? -24.701 -3.112 -8.020 1.00 54.53 88 THR A C 1
ATOM 691 O O . THR A 1 88 ? -25.063 -2.058 -7.496 1.00 54.53 88 THR A O 1
ATOM 694 N N . THR A 1 89 ? -25.146 -3.499 -9.211 1.00 49.84 89 THR A N 1
ATOM 695 C CA . THR A 1 89 ? -26.325 -2.918 -9.847 1.00 49.84 89 THR A CA 1
ATOM 696 C C . THR A 1 89 ? -27.539 -3.350 -9.022 1.00 49.84 89 THR A C 1
ATOM 698 O O . THR A 1 89 ? -28.310 -4.223 -9.414 1.00 49.84 89 THR A O 1
ATOM 701 N N . GLU A 1 90 ? -27.676 -2.809 -7.811 1.00 42.25 90 GLU A N 1
ATOM 702 C CA . GLU A 1 90 ? -28.889 -2.952 -7.027 1.00 42.25 90 GLU A CA 1
ATOM 703 C C . GLU A 1 90 ? -29.951 -2.110 -7.710 1.00 42.25 90 GLU A C 1
ATOM 705 O O . GLU A 1 90 ? -30.080 -0.899 -7.525 1.00 42.25 90 GLU A O 1
ATOM 710 N N . ILE A 1 91 ? -30.704 -2.804 -8.557 1.00 44.12 91 ILE A N 1
ATOM 711 C CA . ILE A 1 91 ? -32.075 -2.470 -8.892 1.00 44.12 91 ILE A CA 1
ATOM 712 C C . ILE A 1 91 ? -32.736 -2.042 -7.582 1.00 44.12 91 ILE A C 1
ATOM 714 O O . ILE A 1 91 ? -32.969 -2.854 -6.686 1.00 44.12 91 ILE A O 1
ATOM 718 N N . SER A 1 92 ? -32.961 -0.736 -7.455 1.00 41.78 92 SER A N 1
ATOM 719 C CA . SER A 1 92 ? -33.721 -0.174 -6.355 1.00 41.78 92 SER A CA 1
ATOM 720 C C . SER A 1 92 ? -35.046 -0.917 -6.280 1.00 41.78 92 SER A C 1
ATOM 722 O O . SER A 1 92 ? -35.762 -1.047 -7.276 1.00 41.78 92 SER A O 1
ATOM 724 N N . GLN A 1 93 ? -35.331 -1.433 -5.092 1.00 35.97 93 GLN A N 1
ATOM 725 C CA . GLN A 1 93 ? -36.567 -2.107 -4.742 1.00 35.97 93 GLN A CA 1
ATOM 726 C C . GLN A 1 93 ? -37.766 -1.297 -5.249 1.00 35.97 93 GLN A C 1
ATOM 728 O O . GLN A 1 93 ? -38.101 -0.248 -4.703 1.00 35.97 93 GLN A O 1
ATOM 733 N N . THR A 1 94 ? -38.454 -1.811 -6.263 1.00 32.47 94 THR A N 1
ATOM 734 C CA . THR A 1 94 ? -39.892 -1.589 -6.369 1.00 32.47 94 THR A CA 1
ATOM 735 C C . THR A 1 94 ? -40.543 -2.748 -5.639 1.00 32.47 94 THR A C 1
ATOM 737 O O . THR A 1 94 ? -40.578 -3.879 -6.114 1.00 32.47 94 THR A O 1
ATOM 740 N N . GLN A 1 95 ? -41.012 -2.453 -4.429 1.00 47.66 95 GLN A N 1
ATOM 741 C CA . GLN A 1 95 ? -42.086 -3.203 -3.800 1.00 47.66 95 GLN A CA 1
ATOM 742 C C . GLN A 1 95 ? -43.219 -3.314 -4.824 1.00 47.66 95 GLN A C 1
ATOM 744 O O . GLN A 1 95 ? -43.865 -2.314 -5.131 1.00 47.66 95 GLN A O 1
ATOM 749 N N . ASN A 1 96 ? -43.448 -4.502 -5.372 1.00 43.47 96 ASN A N 1
ATOM 750 C CA . ASN A 1 96 ? -44.762 -4.829 -5.887 1.00 43.47 96 ASN A CA 1
ATOM 751 C C . ASN A 1 96 ? -45.096 -6.263 -5.497 1.00 43.47 96 ASN A C 1
ATOM 753 O O . ASN A 1 96 ? -44.460 -7.225 -5.926 1.00 43.47 96 ASN A O 1
ATOM 757 N N . THR A 1 97 ? -46.063 -6.352 -4.597 1.00 48.22 97 THR A N 1
ATOM 758 C CA . THR A 1 97 ? -46.778 -7.560 -4.223 1.00 48.22 97 THR A CA 1
ATOM 759 C C . THR A 1 97 ? -47.409 -8.209 -5.455 1.00 48.22 97 THR A C 1
ATOM 761 O O . THR A 1 97 ? -47.908 -7.515 -6.337 1.00 48.22 97 THR A O 1
ATOM 764 N N . ASP A 1 98 ? -47.424 -9.543 -5.425 1.00 52.41 98 ASP A N 1
ATOM 765 C CA . ASP A 1 98 ? -48.243 -10.470 -6.215 1.00 52.41 98 ASP A CA 1
ATOM 766 C C . ASP A 1 98 ? -47.578 -11.210 -7.404 1.00 52.41 98 ASP A C 1
ATOM 768 O O . ASP A 1 98 ? -47.219 -10.645 -8.433 1.00 52.41 98 ASP A O 1
ATOM 772 N N . ILE A 1 99 ? -47.610 -12.548 -7.256 1.00 53.88 99 ILE A N 1
ATOM 773 C CA . ILE A 1 99 ? -47.724 -13.615 -8.275 1.00 53.88 99 ILE A CA 1
ATOM 774 C C . ILE A 1 99 ? -46.462 -14.457 -8.608 1.00 53.88 99 ILE A C 1
ATOM 776 O O . ILE A 1 99 ? -45.639 -14.128 -9.452 1.00 53.88 99 ILE A O 1
ATOM 780 N N . VAL A 1 100 ? -46.504 -15.673 -8.030 1.00 48.56 100 VAL A N 1
ATOM 781 C CA . VAL A 1 100 ? -46.090 -17.001 -8.545 1.00 48.56 100 VAL A CA 1
ATOM 782 C C . VAL A 1 100 ? -44.674 -17.504 -8.251 1.00 48.56 100 VAL A C 1
ATOM 784 O O . VAL A 1 100 ? -43.674 -17.101 -8.834 1.00 48.56 100 VAL A O 1
ATOM 787 N N . ASN A 1 101 ? -44.660 -18.545 -7.409 1.00 57.19 101 ASN A N 1
ATOM 788 C CA . ASN A 1 101 ? -43.624 -19.566 -7.309 1.00 57.19 101 ASN A CA 1
ATOM 789 C C . ASN A 1 101 ? -43.199 -20.047 -8.705 1.00 57.19 101 ASN A C 1
ATOM 791 O O . ASN A 1 101 ? -43.908 -20.834 -9.333 1.00 57.19 101 ASN A O 1
ATOM 795 N N . GLN A 1 102 ? -42.009 -19.659 -9.148 1.00 41.22 102 GLN A N 1
ATOM 796 C CA . GLN A 1 102 ? -41.241 -20.475 -10.080 1.00 41.22 102 GLN A CA 1
ATOM 797 C C . GLN A 1 102 ? -40.027 -21.003 -9.334 1.00 41.22 102 GLN A C 1
ATOM 799 O O . GLN A 1 102 ? -38.994 -20.358 -9.185 1.00 41.22 102 GLN A O 1
ATOM 804 N N . ASN A 1 103 ? -40.236 -22.208 -8.820 1.00 49.16 103 ASN A N 1
ATOM 805 C CA . ASN A 1 103 ? -39.214 -23.145 -8.417 1.00 49.16 103 ASN A CA 1
ATOM 806 C C . ASN A 1 103 ? -38.273 -23.362 -9.619 1.00 49.16 103 ASN A C 1
ATOM 808 O O . ASN A 1 103 ? -38.567 -24.162 -10.505 1.00 49.16 103 ASN A O 1
ATOM 812 N N . LEU A 1 104 ? -37.173 -22.613 -9.690 1.00 45.53 104 LEU A N 1
ATOM 813 C CA . LEU A 1 104 ? -36.118 -22.835 -10.674 1.00 45.53 104 LEU A CA 1
ATOM 814 C C . LEU A 1 104 ? -35.175 -23.888 -10.102 1.00 45.53 104 LEU A C 1
ATOM 816 O O . LEU A 1 104 ? -34.303 -23.616 -9.282 1.00 45.53 104 LEU A O 1
ATOM 820 N N . THR A 1 105 ? -35.407 -25.122 -10.528 1.00 40.31 105 THR A N 1
ATOM 821 C CA . THR A 1 105 ? -34.500 -26.255 -10.382 1.00 40.31 105 THR A CA 1
ATOM 822 C C . THR A 1 105 ? -33.087 -25.873 -10.819 1.00 40.31 105 THR A C 1
ATOM 824 O O . THR A 1 105 ? -32.825 -25.682 -12.008 1.00 40.31 105 THR A O 1
ATOM 827 N N . SER A 1 106 ? -32.176 -25.804 -9.848 1.00 42.62 106 SER A N 1
ATOM 828 C CA . SER A 1 106 ? -30.732 -25.779 -10.060 1.00 42.62 106 SER A CA 1
ATOM 829 C C . SER A 1 106 ? -30.297 -27.039 -10.803 1.00 42.62 106 SER A C 1
ATOM 831 O O . SER A 1 106 ? -30.174 -28.114 -10.219 1.00 42.62 106 SER A O 1
ATOM 833 N N . ILE A 1 107 ? -30.053 -26.906 -12.103 1.00 41.50 107 ILE A N 1
ATOM 834 C CA . ILE A 1 107 ? -29.288 -27.882 -12.874 1.00 41.50 107 ILE A CA 1
ATOM 835 C C . ILE A 1 107 ? -27.806 -27.699 -12.540 1.00 41.50 107 ILE A C 1
ATOM 837 O O . ILE A 1 107 ? -27.148 -26.760 -12.982 1.00 41.50 107 ILE A O 1
ATOM 841 N N . THR A 1 108 ? -27.291 -28.605 -11.714 1.00 41.09 108 THR A N 1
ATOM 842 C CA . THR A 1 108 ? -25.870 -28.776 -11.415 1.00 41.09 108 THR A CA 1
ATOM 843 C C . THR A 1 108 ? -25.134 -29.186 -12.690 1.00 41.09 108 THR A C 1
ATOM 845 O O . THR A 1 108 ? -25.133 -30.349 -13.086 1.00 41.09 108 THR A O 1
ATOM 848 N N . SER A 1 109 ? -24.483 -28.221 -13.335 1.00 58.22 109 SER A N 1
ATOM 849 C CA . SER A 1 109 ? -23.322 -28.511 -14.176 1.00 58.22 109 SER A CA 1
ATOM 850 C C . SER A 1 109 ? -22.149 -28.832 -13.243 1.00 58.22 109 SER A C 1
ATOM 852 O O . SER A 1 109 ? -21.944 -28.083 -12.281 1.00 58.22 109 SER A O 1
ATOM 854 N N . PRO A 1 110 ? -21.381 -29.916 -13.450 1.00 54.75 110 PRO A N 1
ATOM 855 C CA . PRO A 1 110 ? -20.174 -30.150 -12.674 1.00 54.75 110 PRO A CA 1
ATOM 856 C C . PRO A 1 110 ? -19.135 -29.099 -13.080 1.00 54.75 110 PRO A C 1
ATOM 858 O O . PRO A 1 110 ? -18.379 -29.278 -14.033 1.00 54.75 110 PRO A O 1
ATOM 861 N N . ALA A 1 111 ? -19.122 -27.970 -12.368 1.00 57.94 111 ALA A N 1
ATOM 862 C CA . ALA A 1 111 ? -18.062 -26.986 -12.474 1.00 57.94 111 ALA A CA 1
ATOM 863 C C . ALA A 1 111 ? -16.760 -27.654 -12.024 1.00 57.94 1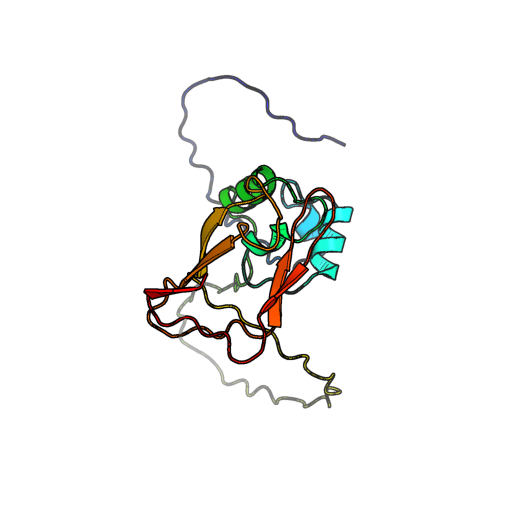11 ALA A C 1
ATOM 865 O O . ALA A 1 111 ? -16.610 -28.054 -10.869 1.00 57.94 111 ALA A O 1
ATOM 866 N N . THR A 1 112 ? -15.827 -27.809 -12.959 1.00 56.22 112 THR A N 1
ATOM 867 C CA . THR A 1 112 ? -14.436 -28.133 -12.663 1.00 56.22 112 THR A CA 1
ATOM 868 C C . THR A 1 112 ? -13.927 -27.121 -11.639 1.00 56.22 112 THR A C 1
ATOM 870 O O . THR A 1 112 ? -13.822 -25.934 -11.939 1.00 56.22 112 THR A O 1
ATOM 873 N N . VAL A 1 113 ? -13.667 -27.585 -10.415 1.00 57.72 113 VAL A N 1
ATOM 874 C CA . VAL A 1 113 ? -13.148 -26.763 -9.319 1.00 57.72 113 VAL A CA 1
ATOM 875 C C . VAL A 1 113 ? -11.715 -26.372 -9.677 1.00 57.72 113 VAL A C 1
ATOM 877 O O . VAL A 1 113 ? -10.773 -27.119 -9.420 1.00 57.72 113 VAL A O 1
ATOM 880 N N . ALA A 1 114 ? -11.546 -25.228 -10.344 1.00 68.56 114 ALA A N 1
ATOM 881 C CA . ALA A 1 114 ? -10.240 -24.598 -10.468 1.00 68.56 114 ALA A CA 1
ATOM 882 C C . ALA A 1 114 ? -9.729 -24.300 -9.047 1.00 68.56 114 ALA A C 1
ATOM 884 O O . ALA A 1 114 ? -10.531 -23.886 -8.206 1.00 68.56 114 ALA A O 1
ATOM 885 N N . PRO A 1 115 ? -8.442 -24.536 -8.740 1.00 57.06 115 PRO A N 1
ATOM 886 C CA . PRO A 1 115 ? -7.908 -24.278 -7.411 1.00 57.06 115 PRO A CA 1
ATOM 887 C C . PRO A 1 115 ? -8.142 -22.809 -7.057 1.00 57.06 115 PRO A C 1
ATOM 889 O O . PRO A 1 115 ? -7.589 -21.909 -7.690 1.00 57.06 115 PRO A O 1
ATOM 892 N N . THR A 1 116 ? -8.998 -22.570 -6.066 1.00 50.44 116 THR A N 1
ATOM 893 C CA . THR A 1 116 ? -9.279 -21.237 -5.545 1.00 50.44 116 THR A CA 1
ATOM 894 C C . THR A 1 116 ? -8.013 -20.739 -4.862 1.00 50.44 116 THR A C 1
ATOM 896 O O . THR A 1 116 ? -7.725 -21.113 -3.727 1.00 50.44 116 THR A O 1
ATOM 899 N N . VAL A 1 117 ? -7.214 -19.938 -5.569 1.00 51.94 117 VAL A N 1
ATOM 900 C CA . VAL A 1 117 ? -6.088 -19.228 -4.958 1.00 51.94 117 VAL A CA 1
ATOM 901 C C . VAL A 1 117 ? -6.676 -18.331 -3.861 1.00 51.94 117 VAL A C 1
ATOM 903 O O . VAL A 1 117 ? -7.569 -17.531 -4.170 1.00 51.94 117 VAL A O 1
ATOM 906 N N . PRO A 1 118 ? -6.247 -18.474 -2.592 1.00 59.09 118 PRO A N 1
ATOM 907 C CA . PRO A 1 118 ? -6.795 -17.693 -1.492 1.00 59.09 118 PRO A CA 1
ATOM 908 C C . PRO A 1 118 ? -6.624 -16.203 -1.796 1.00 59.09 118 PRO A C 1
ATOM 910 O O . PRO A 1 118 ? -5.523 -15.736 -2.082 1.00 59.09 118 PRO A O 1
ATOM 913 N N . GLN A 1 119 ? -7.734 -15.469 -1.791 1.00 50.50 119 GLN A N 1
ATOM 914 C CA . GLN A 1 119 ? -7.725 -14.022 -1.972 1.00 50.50 119 GLN A CA 1
ATOM 915 C C . GLN A 1 119 ? -7.199 -13.394 -0.678 1.00 50.50 119 GLN A C 1
ATOM 917 O O . GLN A 1 119 ? -7.803 -13.573 0.378 1.00 50.50 119 GLN A O 1
ATOM 922 N N . ILE A 1 120 ? -6.063 -12.698 -0.744 1.00 58.12 120 ILE A N 1
ATOM 923 C CA . ILE A 1 120 ? -5.505 -11.985 0.409 1.00 58.12 120 ILE A CA 1
ATOM 924 C C . ILE A 1 120 ? -6.295 -10.688 0.600 1.00 58.12 120 ILE A C 1
ATOM 926 O O . ILE A 1 120 ? -6.307 -9.823 -0.275 1.00 58.12 120 ILE A O 1
ATOM 930 N N . THR A 1 121 ? -6.971 -10.560 1.740 1.00 68.56 121 THR A N 1
ATOM 931 C CA . THR A 1 121 ? -7.643 -9.324 2.153 1.00 68.56 121 THR A CA 1
ATOM 932 C C . THR A 1 121 ? -6.742 -8.574 3.121 1.00 68.56 121 THR A C 1
ATOM 934 O O . THR A 1 121 ? -6.401 -9.095 4.180 1.00 68.56 121 THR A O 1
ATOM 937 N N . TYR A 1 122 ? -6.364 -7.351 2.758 1.00 80.88 122 TYR A N 1
ATOM 938 C CA . TYR A 1 122 ? -5.615 -6.461 3.639 1.00 80.88 122 TYR A CA 1
ATOM 939 C C . TYR A 1 122 ? -6.589 -5.642 4.499 1.00 80.88 122 TYR A C 1
ATOM 941 O O . TYR A 1 122 ? -7.616 -5.199 3.974 1.00 80.88 122 TYR A O 1
ATOM 949 N N . PRO A 1 123 ? -6.302 -5.437 5.795 1.00 80.69 123 PRO A N 1
ATOM 950 C CA . PRO A 1 123 ? -7.098 -4.557 6.635 1.00 80.69 123 PRO A CA 1
ATOM 951 C C . PRO A 1 123 ? -7.011 -3.114 6.126 1.00 80.69 123 PRO A C 1
ATOM 953 O O . PRO A 1 123 ? -5.965 -2.668 5.645 1.00 80.69 123 PRO A O 1
ATOM 956 N N . SER A 1 124 ? -8.121 -2.383 6.240 1.00 80.44 124 SER A N 1
ATOM 957 C CA . SER A 1 124 ? -8.125 -0.925 6.111 1.00 80.44 124 SER A CA 1
ATOM 958 C C . SER A 1 124 ? -7.326 -0.289 7.257 1.00 80.44 124 SER A C 1
ATOM 960 O O . SER A 1 124 ? -6.917 -0.978 8.183 1.00 80.44 124 SER A O 1
ATOM 962 N N . ASP A 1 125 ? -7.068 1.017 7.205 1.00 91.06 125 ASP A N 1
ATOM 963 C CA . ASP A 1 125 ? -6.456 1.766 8.319 1.00 91.06 125 ASP A CA 1
ATOM 964 C C . ASP A 1 125 ? -5.040 1.332 8.742 1.00 91.06 125 ASP A C 1
ATOM 966 O O . ASP A 1 125 ? -4.648 1.485 9.898 1.00 91.06 125 ASP A O 1
ATOM 970 N N . MET A 1 126 ? -4.241 0.845 7.793 1.00 91.12 126 MET A N 1
ATOM 971 C CA . MET A 1 126 ? -2.791 0.705 7.951 1.00 91.12 126 MET A CA 1
ATOM 972 C C . MET A 1 126 ? -2.073 1.892 7.310 1.00 91.12 126 MET A C 1
ATOM 974 O O . MET A 1 126 ? -2.287 2.188 6.134 1.00 91.12 126 MET A O 1
ATOM 978 N N . TYR A 1 127 ? -1.198 2.549 8.069 1.00 90.19 127 TYR A N 1
ATOM 979 C CA . TYR A 1 127 ? -0.521 3.774 7.653 1.00 90.19 127 TYR A CA 1
ATOM 980 C C . TYR A 1 127 ? 0.994 3.613 7.745 1.00 90.19 127 TYR A C 1
ATOM 982 O O . TYR A 1 127 ? 1.505 3.077 8.725 1.00 90.19 127 TYR A O 1
ATOM 990 N N . ILE A 1 128 ? 1.720 4.129 6.754 1.00 91.00 128 ILE A N 1
ATOM 991 C CA . ILE A 1 128 ? 3.129 4.483 6.950 1.00 91.00 128 ILE A CA 1
ATOM 992 C C . ILE A 1 128 ? 3.124 5.776 7.765 1.00 91.00 128 ILE A C 1
ATOM 994 O O . ILE A 1 128 ? 2.615 6.787 7.281 1.00 91.00 128 ILE A O 1
ATOM 998 N N . ASN A 1 129 ? 3.615 5.718 9.001 1.00 92.31 129 ASN A N 1
ATOM 999 C CA . ASN A 1 129 ? 3.612 6.858 9.912 1.00 92.31 129 ASN A CA 1
ATOM 1000 C C . ASN A 1 129 ? 4.857 7.725 9.712 1.00 92.31 129 ASN A C 1
ATOM 1002 O O . ASN A 1 129 ? 4.746 8.917 9.434 1.00 92.31 129 ASN A O 1
ATOM 1006 N N . GLU A 1 130 ? 6.038 7.112 9.784 1.00 90.19 130 GLU A N 1
ATOM 1007 C CA . GLU A 1 130 ? 7.321 7.808 9.676 1.00 90.19 130 GLU A CA 1
ATOM 1008 C C . GLU A 1 130 ? 8.287 7.043 8.768 1.00 90.19 130 GLU A C 1
ATOM 1010 O O . GLU A 1 130 ? 8.210 5.822 8.628 1.00 90.19 130 GLU A O 1
ATOM 1015 N N . ILE A 1 131 ? 9.188 7.784 8.122 1.00 89.12 131 ILE A N 1
ATOM 1016 C CA . ILE A 1 131 ? 10.273 7.249 7.298 1.00 89.12 131 ILE A CA 1
ATOM 1017 C C . ILE A 1 131 ? 11.538 8.070 7.532 1.00 89.12 131 ILE A C 1
ATOM 1019 O O . ILE A 1 131 ? 11.487 9.301 7.537 1.00 89.12 131 ILE A O 1
ATOM 1023 N N . LEU A 1 132 ? 12.681 7.398 7.634 1.00 84.75 132 LEU A N 1
ATOM 1024 C CA . LEU A 1 132 ? 13.998 8.021 7.546 1.00 84.75 132 LEU A CA 1
ATOM 1025 C C . LEU A 1 132 ? 14.773 7.416 6.368 1.00 84.75 132 LEU A C 1
ATOM 1027 O O . LEU A 1 132 ? 15.581 6.511 6.569 1.00 84.75 132 LEU A O 1
ATOM 1031 N N . PRO A 1 133 ? 14.517 7.886 5.134 1.00 77.38 133 PRO A N 1
ATOM 1032 C CA . PRO A 1 133 ? 15.212 7.383 3.959 1.00 77.38 133 PRO A CA 1
ATOM 1033 C C . PRO A 1 133 ? 16.619 7.985 3.857 1.00 77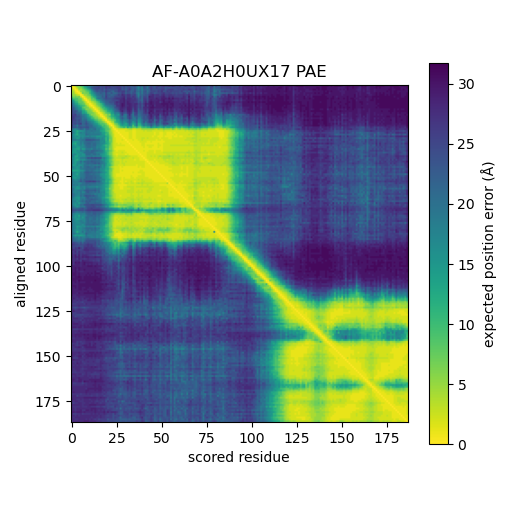.38 133 PRO A C 1
ATOM 1035 O O . PRO A 1 133 ? 16.792 9.190 4.049 1.00 77.38 133 PRO A O 1
ATOM 1038 N N . ALA A 1 134 ? 17.603 7.161 3.490 1.00 72.69 134 ALA A N 1
ATOM 1039 C CA . ALA A 1 134 ? 18.983 7.582 3.200 1.00 72.69 134 ALA A CA 1
ATOM 1040 C C . ALA A 1 134 ? 19.625 8.521 4.260 1.00 72.69 134 ALA A C 1
ATOM 1042 O O . ALA A 1 134 ? 20.057 9.633 3.933 1.00 72.69 134 ALA A O 1
ATOM 1043 N N . PRO A 1 135 ? 19.688 8.107 5.536 1.00 76.69 135 PRO A N 1
ATOM 1044 C CA . PRO A 1 135 ? 20.359 8.861 6.597 1.00 76.69 135 PRO A CA 1
ATOM 1045 C C . PRO A 1 135 ? 21.869 8.983 6.350 1.00 76.69 135 PRO A C 1
ATOM 1047 O O . PRO A 1 135 ? 22.478 8.187 5.639 1.00 76.69 135 PRO A O 1
ATOM 1050 N N . GLU A 1 136 ? 22.512 9.952 7.002 1.00 74.12 136 GLU A N 1
ATOM 1051 C CA . GLU A 1 136 ? 23.971 10.063 6.971 1.00 74.12 136 GLU A CA 1
ATOM 1052 C C . GLU A 1 136 ? 24.620 8.852 7.678 1.00 74.12 136 GLU A C 1
ATOM 1054 O O . GLU A 1 136 ? 24.271 8.512 8.812 1.00 74.12 136 GLU A O 1
ATOM 1059 N N . GLY A 1 137 ? 25.563 8.183 7.005 1.00 70.19 137 GLY A N 1
ATOM 1060 C CA . GLY A 1 137 ? 26.230 6.975 7.507 1.00 70.19 137 GLY A CA 1
ATOM 1061 C C . GLY A 1 137 ? 25.884 5.717 6.706 1.00 70.19 137 GLY A C 1
ATOM 1062 O O . GLY A 1 137 ? 25.551 5.798 5.529 1.00 70.19 137 GLY A O 1
ATOM 1063 N N . ALA A 1 138 ? 26.038 4.541 7.320 1.00 61.97 138 ALA A N 1
ATOM 1064 C CA . ALA A 1 138 ? 25.683 3.275 6.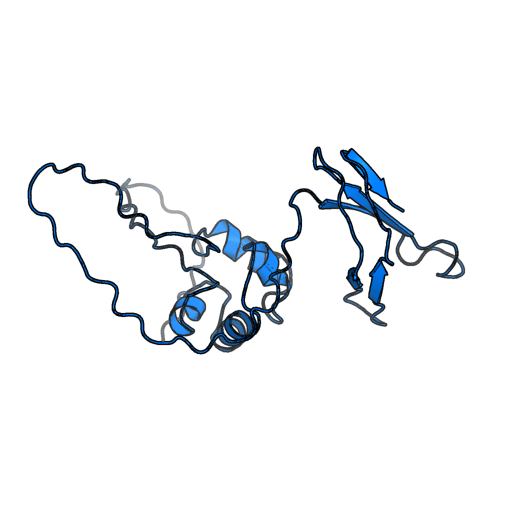682 1.00 61.97 138 ALA A CA 1
ATOM 1065 C C . ALA A 1 138 ? 24.161 3.059 6.722 1.00 61.97 138 ALA A C 1
ATOM 1067 O O . ALA A 1 138 ? 23.573 3.127 7.804 1.00 61.97 138 ALA A O 1
ATOM 1068 N N . ASP A 1 139 ? 23.559 2.727 5.572 1.00 60.94 139 ASP A N 1
ATOM 1069 C CA . ASP A 1 139 ? 22.125 2.418 5.419 1.00 60.94 139 ASP A CA 1
ATOM 1070 C C . ASP A 1 139 ? 21.607 1.463 6.514 1.00 60.94 139 ASP A C 1
ATOM 1072 O O . ASP A 1 139 ? 20.520 1.640 7.051 1.00 60.94 139 ASP A O 1
ATOM 1076 N N . GLU A 1 140 ? 22.416 0.469 6.893 1.00 58.81 140 GLU A N 1
ATOM 1077 C CA . GLU A 1 140 ? 22.033 -0.639 7.780 1.00 58.81 140 GLU A CA 1
ATOM 1078 C C . GLU A 1 140 ? 21.760 -0.252 9.243 1.00 58.81 140 GLU A C 1
ATOM 1080 O O . GLU A 1 140 ? 21.234 -1.074 9.989 1.00 58.81 140 GLU A O 1
ATOM 1085 N N . GLN A 1 141 ? 22.143 0.950 9.688 1.00 58.66 141 GLN A N 1
ATOM 1086 C CA . GLN A 1 141 ? 22.052 1.328 11.111 1.00 58.66 141 GLN A CA 1
ATOM 1087 C C . GLN A 1 141 ? 21.092 2.480 11.388 1.00 58.66 141 GLN A C 1
ATOM 1089 O O . GLN A 1 141 ? 20.678 2.656 12.531 1.00 58.66 141 GLN A O 1
ATOM 1094 N N . ASN A 1 142 ? 20.743 3.255 10.363 1.00 67.19 142 ASN A N 1
ATOM 1095 C CA . ASN A 1 142 ? 20.030 4.512 10.550 1.00 67.19 142 ASN A CA 1
ATOM 1096 C C . ASN A 1 142 ? 18.754 4.608 9.696 1.00 67.19 142 ASN A C 1
ATOM 1098 O O . ASN A 1 142 ? 17.987 5.545 9.898 1.00 67.19 142 ASN A O 1
ATOM 1102 N N . GLU A 1 143 ? 18.549 3.734 8.700 1.00 78.81 143 GLU A N 1
ATOM 1103 C CA . GLU A 1 143 ? 17.354 3.769 7.848 1.00 78.81 143 GLU A CA 1
ATOM 1104 C C . GLU A 1 143 ? 16.236 2.986 8.531 1.00 78.81 143 GLU A C 1
ATOM 1106 O O . GLU A 1 143 ? 16.416 1.828 8.909 1.00 78.81 143 GLU A O 1
ATOM 1111 N N . TRP A 1 144 ? 15.080 3.619 8.709 1.00 84.44 144 TRP A N 1
ATOM 1112 C CA . TRP A 1 144 ? 13.939 2.982 9.354 1.00 84.44 144 TRP A CA 1
ATOM 1113 C C . TRP A 1 144 ? 12.610 3.506 8.809 1.00 84.44 144 TRP A C 1
ATOM 1115 O O . TRP A 1 144 ? 12.522 4.582 8.211 1.00 84.44 144 TRP A O 1
ATOM 1125 N N . LEU A 1 145 ? 11.574 2.699 9.008 1.00 89.38 145 LEU A N 1
ATOM 1126 C CA . LEU A 1 145 ? 10.187 2.945 8.632 1.00 89.38 145 LEU A CA 1
ATOM 1127 C C . LEU A 1 145 ? 9.336 2.615 9.848 1.00 89.38 145 LEU A C 1
ATOM 1129 O O . LEU A 1 145 ? 9.526 1.559 10.430 1.00 89.38 145 LEU A O 1
ATOM 1133 N N . GLU A 1 146 ? 8.352 3.443 10.171 1.00 91.75 146 GLU A N 1
ATOM 1134 C CA . GLU A 1 146 ? 7.331 3.083 11.148 1.00 91.75 146 GLU A CA 1
ATOM 1135 C C . GLU A 1 146 ? 5.967 2.912 10.488 1.00 91.75 146 GLU A C 1
ATOM 1137 O O . GLU A 1 146 ? 5.510 3.740 9.694 1.00 91.75 146 GLU A O 1
ATOM 1142 N N . ILE A 1 147 ? 5.295 1.827 10.857 1.00 93.88 147 ILE A N 1
ATOM 1143 C CA . ILE A 1 147 ? 3.928 1.521 10.460 1.00 93.88 147 ILE A CA 1
ATOM 1144 C C . ILE A 1 147 ? 3.007 1.702 11.658 1.00 93.88 147 ILE A C 1
ATOM 1146 O O . ILE A 1 147 ? 3.249 1.142 12.724 1.00 93.88 147 ILE A O 1
ATOM 1150 N N . TYR A 1 148 ? 1.907 2.420 11.447 1.00 92.25 148 TYR A N 1
ATOM 1151 C CA . TYR A 1 148 ? 0.823 2.569 12.407 1.00 92.25 148 TYR A CA 1
ATOM 1152 C C . TYR A 1 148 ? -0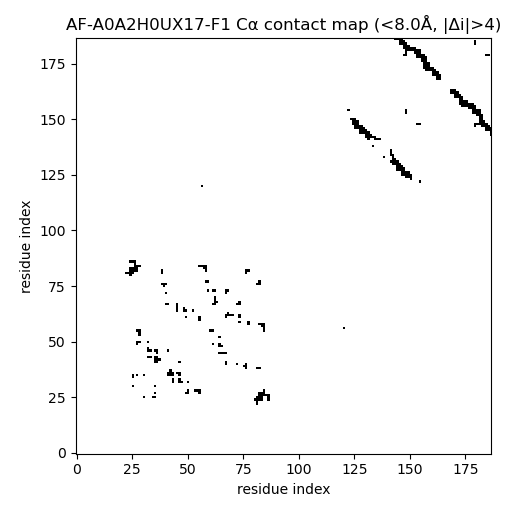.387 1.721 12.009 1.00 92.25 148 TYR A C 1
ATOM 1154 O O . TYR A 1 148 ? -0.881 1.793 10.879 1.00 92.25 148 TYR A O 1
ATOM 1162 N N . ASN A 1 149 ? -0.895 0.948 12.968 1.00 95.00 149 ASN A N 1
ATOM 1163 C CA . ASN A 1 149 ? -2.166 0.248 12.858 1.00 95.00 149 ASN A CA 1
ATOM 1164 C C . ASN A 1 149 ? -3.292 1.097 13.467 1.00 95.00 149 ASN A C 1
ATOM 1166 O O . ASN A 1 149 ? -3.457 1.154 14.685 1.00 95.00 149 ASN A O 1
ATOM 1170 N N . GLY A 1 150 ? -4.102 1.722 12.616 1.00 88.62 150 GLY A N 1
ATOM 1171 C CA . GLY A 1 150 ? -5.271 2.510 13.003 1.00 88.62 150 GLY A CA 1
ATOM 1172 C C . GLY A 1 150 ? -6.522 1.687 13.314 1.00 88.62 150 GLY A C 1
ATOM 1173 O O . GLY A 1 150 ? -7.540 2.270 13.685 1.00 88.62 150 GLY A O 1
ATOM 1174 N N . ASN A 1 151 ? -6.477 0.362 13.200 1.00 91.81 151 ASN A N 1
ATOM 1175 C CA . ASN A 1 151 ? -7.598 -0.497 13.563 1.00 91.81 151 ASN A CA 1
ATOM 1176 C C . ASN A 1 151 ? -7.737 -0.635 15.086 1.00 91.81 151 ASN A C 1
ATOM 1178 O O . ASN A 1 151 ? -6.832 -0.332 15.870 1.00 91.81 151 ASN A O 1
ATOM 1182 N N . ASP A 1 152 ? -8.898 -1.125 15.511 1.00 92.88 152 ASP A N 1
ATOM 1183 C CA . ASP A 1 152 ? -9.171 -1.575 16.878 1.00 92.88 152 ASP A CA 1
ATOM 1184 C C . ASP A 1 152 ? -8.837 -3.066 17.102 1.00 92.88 152 ASP A C 1
ATOM 1186 O O . ASP A 1 152 ? -9.064 -3.593 18.191 1.00 92.88 152 ASP A O 1
ATOM 1190 N N . PHE A 1 153 ? -8.219 -3.724 16.113 1.00 85.31 153 PHE A N 1
ATOM 1191 C CA . PHE A 1 153 ? -7.730 -5.104 16.173 1.00 85.31 153 PHE A CA 1
ATOM 1192 C C . PHE A 1 153 ? -6.247 -5.220 15.776 1.00 85.31 153 PHE A C 1
ATOM 1194 O O . PHE A 1 153 ? -5.679 -4.326 15.152 1.00 85.31 153 PHE A O 1
ATOM 1201 N N . GLU A 1 154 ? -5.602 -6.323 16.171 1.00 91.81 154 GLU A N 1
ATOM 1202 C CA . GLU A 1 154 ? -4.213 -6.644 15.807 1.00 91.81 154 GLU A CA 1
ATOM 1203 C C . GLU A 1 154 ? -4.100 -7.098 14.346 1.00 91.81 154 GLU A C 1
ATOM 1205 O O . GLU A 1 154 ? -4.939 -7.854 13.859 1.00 91.81 154 GLU A O 1
ATOM 1210 N N . VAL A 1 155 ? -3.041 -6.657 13.667 1.00 88.12 155 VAL A N 1
ATOM 1211 C CA . VAL A 1 155 ? -2.766 -6.975 12.262 1.00 88.12 155 VAL A CA 1
ATOM 1212 C C . VAL A 1 155 ? -1.499 -7.820 12.153 1.00 88.12 155 VAL A C 1
ATOM 1214 O O . VAL A 1 155 ? -0.464 -7.454 12.708 1.00 88.12 155 VAL A O 1
ATOM 1217 N N . ASP A 1 156 ? -1.585 -8.932 11.419 1.00 88.50 156 ASP A N 1
ATOM 1218 C CA . ASP A 1 156 ? -0.442 -9.758 11.016 1.00 88.50 156 ASP A CA 1
ATOM 1219 C C . ASP A 1 156 ? 0.119 -9.261 9.677 1.00 88.50 156 ASP A C 1
ATOM 1221 O O . ASP A 1 156 ? -0.584 -9.219 8.662 1.00 88.50 156 ASP A O 1
ATOM 1225 N N . LEU A 1 157 ? 1.390 -8.879 9.690 1.00 87.69 157 LEU A N 1
ATOM 1226 C CA . LEU A 1 157 ? 2.135 -8.401 8.533 1.00 87.69 157 LEU A CA 1
ATOM 1227 C C . LEU A 1 157 ? 2.970 -9.496 7.868 1.00 87.69 157 LEU A C 1
ATOM 1229 O O . LEU A 1 157 ? 3.680 -9.202 6.910 1.00 87.69 157 LEU A O 1
ATOM 1233 N N . ALA A 1 158 ? 2.934 -10.744 8.340 1.00 87.00 158 ALA A N 1
ATOM 1234 C CA . ALA A 1 158 ? 3.743 -11.815 7.774 1.00 87.00 158 ALA A CA 1
ATOM 1235 C C . ALA A 1 158 ? 3.587 -11.899 6.243 1.00 87.00 158 ALA A C 1
ATOM 1237 O O . ALA A 1 158 ? 2.489 -12.037 5.701 1.00 87.00 158 ALA A O 1
ATOM 1238 N N . GLY A 1 159 ? 4.711 -11.800 5.529 1.00 83.12 159 GLY A N 1
ATOM 1239 C CA . GLY A 1 159 ? 4.743 -11.855 4.066 1.00 83.12 159 GLY A CA 1
ATOM 1240 C C . GLY A 1 159 ? 4.312 -10.573 3.346 1.00 83.12 159 GLY A C 1
ATOM 1241 O O . GLY A 1 159 ? 4.384 -10.526 2.114 1.00 83.12 159 GLY A O 1
ATOM 1242 N N . TRP A 1 160 ? 3.905 -9.522 4.065 1.00 88.62 160 TRP A N 1
ATOM 1243 C CA . TRP A 1 160 ? 3.737 -8.198 3.472 1.00 88.62 160 TRP A CA 1
ATOM 1244 C C . TRP A 1 160 ? 5.087 -7.702 2.965 1.00 88.62 160 TRP A C 1
ATOM 1246 O O . TRP A 1 160 ? 6.141 -8.110 3.458 1.00 88.62 160 TRP A O 1
ATOM 1256 N N . GLN A 1 161 ? 5.058 -6.826 1.965 1.00 89.12 161 GLN A N 1
ATOM 1257 C CA . GLN A 1 161 ? 6.265 -6.309 1.338 1.00 89.12 161 GLN A CA 1
ATOM 1258 C C . GLN A 1 161 ? 6.205 -4.795 1.212 1.00 89.12 161 GLN A C 1
ATOM 1260 O O . GLN A 1 161 ? 5.201 -4.254 0.751 1.00 89.12 161 GLN A O 1
ATOM 1265 N N . ILE A 1 162 ? 7.308 -4.131 1.552 1.00 86.56 162 ILE A N 1
ATOM 1266 C CA . ILE A 1 162 ? 7.563 -2.748 1.158 1.00 86.56 162 ILE A CA 1
ATOM 1267 C C . ILE A 1 162 ? 8.700 -2.722 0.146 1.00 86.56 162 ILE A C 1
ATOM 1269 O O . ILE A 1 162 ? 9.685 -3.453 0.256 1.00 86.56 162 ILE A O 1
ATOM 1273 N N . LYS A 1 163 ? 8.526 -1.915 -0.894 1.00 84.31 163 LYS A N 1
ATOM 1274 C CA . LYS A 1 163 ? 9.409 -1.888 -2.049 1.00 84.31 163 LYS A CA 1
ATOM 1275 C C . LYS A 1 163 ? 9.672 -0.4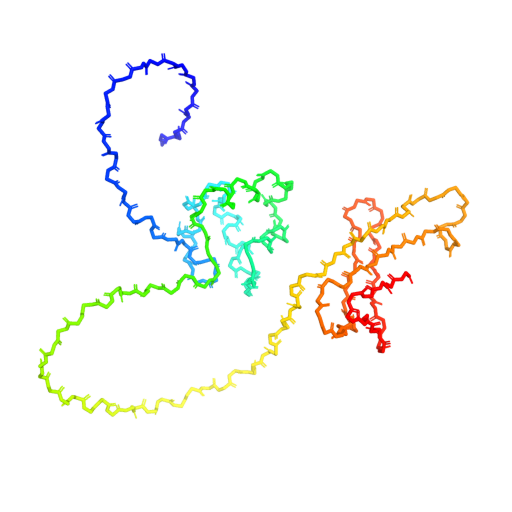52 -2.467 1.00 84.31 163 LYS A C 1
ATOM 1277 O O . LYS A 1 163 ? 8.724 0.300 -2.681 1.00 84.31 163 LYS A O 1
ATOM 1282 N N . ASP A 1 164 ? 10.945 -0.119 -2.642 1.00 79.12 164 ASP A N 1
ATOM 1283 C CA . ASP A 1 164 ? 11.345 1.156 -3.234 1.00 79.12 164 ASP A CA 1
ATOM 1284 C C . ASP A 1 164 ? 10.965 1.195 -4.725 1.00 79.12 164 ASP A C 1
ATOM 1286 O O . ASP A 1 164 ? 10.944 0.173 -5.420 1.00 79.12 164 ASP A O 1
ATOM 1290 N N . GLN A 1 165 ? 10.637 2.380 -5.224 1.00 75.25 165 GLN A N 1
ATOM 1291 C CA . GLN A 1 165 ? 10.253 2.628 -6.606 1.00 75.25 165 GLN A CA 1
ATOM 1292 C C . GLN A 1 165 ? 11.358 3.310 -7.425 1.00 75.25 165 GLN A C 1
ATOM 1294 O O . GLN A 1 165 ? 11.266 3.295 -8.655 1.00 75.25 165 GLN A O 1
ATOM 1299 N N . ILE A 1 166 ? 12.387 3.891 -6.795 1.00 67.12 166 ILE A N 1
ATOM 1300 C CA . ILE A 1 166 ? 13.397 4.717 -7.473 1.00 67.12 166 ILE A CA 1
ATOM 1301 C C . ILE A 1 166 ? 14.814 4.252 -7.101 1.00 67.12 166 ILE A C 1
ATOM 1303 O O . ILE A 1 166 ? 15.106 3.936 -5.961 1.00 67.12 166 ILE A O 1
ATOM 1307 N N . GLY A 1 167 ? 15.725 4.215 -8.080 1.00 69.06 167 GLY A N 1
ATOM 1308 C CA . GLY A 1 167 ? 17.120 3.818 -7.852 1.00 69.06 167 GLY A CA 1
ATOM 1309 C C . GLY A 1 167 ? 17.322 2.299 -7.792 1.00 69.06 167 GLY A C 1
ATOM 1310 O O . GLY A 1 167 ? 16.779 1.558 -8.617 1.00 69.06 167 GLY A O 1
ATOM 1311 N N . ALA A 1 168 ? 18.155 1.832 -6.857 1.00 70.31 168 ALA A N 1
ATOM 1312 C CA . ALA A 1 168 ? 18.366 0.407 -6.625 1.00 70.31 168 ALA A CA 1
ATOM 1313 C C . ALA A 1 168 ? 17.169 -0.160 -5.852 1.00 70.31 168 ALA A C 1
ATOM 1315 O O . ALA A 1 168 ? 17.081 -0.027 -4.637 1.00 70.31 168 ALA A O 1
ATOM 1316 N N . ILE A 1 169 ? 16.247 -0.793 -6.577 1.00 76.56 169 ILE A N 1
ATOM 1317 C CA . ILE A 1 169 ? 15.017 -1.363 -6.021 1.00 76.56 169 ILE A CA 1
ATOM 1318 C C . ILE A 1 169 ? 15.351 -2.382 -4.919 1.00 76.56 169 ILE A C 1
ATOM 1320 O O . ILE A 1 169 ? 15.779 -3.501 -5.213 1.00 76.56 169 ILE A O 1
ATOM 1324 N N . LYS A 1 170 ? 15.100 -2.015 -3.660 1.00 78.31 170 LYS A N 1
ATOM 1325 C CA . LYS A 1 170 ? 15.113 -2.928 -2.510 1.00 78.31 170 LYS A CA 1
ATOM 1326 C C . LYS A 1 170 ? 13.678 -3.338 -2.172 1.00 78.31 170 LYS A C 1
ATOM 1328 O O . LYS A 1 170 ? 12.731 -2.572 -2.350 1.00 78.31 170 LYS A O 1
ATOM 1333 N N . THR A 1 171 ? 13.496 -4.582 -1.739 1.00 83.56 171 THR A N 1
ATOM 1334 C CA . THR A 1 171 ? 12.208 -5.101 -1.258 1.00 83.56 171 THR A CA 1
ATOM 1335 C C . THR A 1 171 ? 12.431 -5.734 0.101 1.00 83.56 171 THR A C 1
ATOM 1337 O O . THR A 1 171 ? 13.236 -6.654 0.227 1.00 83.56 171 THR A O 1
ATOM 1340 N N . TYR A 1 172 ? 11.722 -5.234 1.103 1.00 83.88 172 TYR A N 1
ATOM 1341 C CA . TYR A 1 172 ? 11.682 -5.808 2.436 1.00 83.88 172 TYR A CA 1
ATOM 1342 C C . TYR A 1 172 ? 10.401 -6.622 2.584 1.00 83.88 172 TYR A C 1
ATOM 1344 O O . TYR A 1 172 ? 9.336 -6.174 2.164 1.00 83.88 172 TYR A O 1
ATOM 1352 N N . THR A 1 173 ? 10.518 -7.822 3.150 1.00 88.00 173 THR A N 1
ATOM 1353 C CA . THR A 1 173 ? 9.386 -8.707 3.447 1.00 88.00 173 THR A CA 1
ATOM 1354 C C . THR A 1 173 ? 9.331 -8.922 4.948 1.00 88.00 173 THR A C 1
ATOM 1356 O O . THR A 1 173 ? 10.320 -9.380 5.523 1.00 88.00 173 THR A O 1
ATOM 1359 N N . TRP A 1 174 ? 8.193 -8.634 5.575 1.00 89.69 174 TRP A N 1
ATOM 1360 C CA . TRP A 1 174 ? 8.028 -8.900 7.002 1.00 89.69 174 TRP A CA 1
ATOM 1361 C C . TRP A 1 174 ? 8.088 -10.410 7.275 1.00 89.69 174 TRP A C 1
ATOM 1363 O O . TRP A 1 174 ? 7.409 -11.187 6.586 1.00 89.69 174 TRP A O 1
ATOM 1373 N N . PRO A 1 175 ? 8.889 -10.856 8.261 1.00 88.00 175 PRO A N 1
ATOM 1374 C CA . PRO A 1 175 ? 8.978 -12.265 8.616 1.00 88.00 175 PRO A CA 1
ATOM 1375 C C . PRO A 1 175 ? 7.686 -12.756 9.283 1.00 88.00 175 PRO A C 1
ATOM 1377 O O . PRO A 1 175 ? 6.815 -11.976 9.672 1.00 88.00 175 PRO A O 1
ATOM 1380 N N . ALA A 1 176 ? 7.577 -14.073 9.462 1.00 86.44 176 ALA A N 1
ATOM 1381 C CA . ALA A 1 176 ? 6.535 -14.644 10.309 1.00 86.44 176 ALA A CA 1
ATOM 1382 C C . ALA A 1 176 ? 6.603 -14.058 11.731 1.00 86.44 176 ALA A C 1
ATOM 1384 O O . ALA A 1 176 ? 7.686 -13.750 12.230 1.00 86.44 176 ALA A O 1
ATOM 1385 N N . ASN A 1 177 ? 5.449 -13.978 12.397 1.00 85.12 177 ASN A N 1
ATOM 1386 C CA . ASN A 1 177 ? 5.280 -13.367 13.719 1.00 85.12 177 ASN A CA 1
ATOM 1387 C C . ASN A 1 177 ? 5.478 -11.838 13.760 1.00 85.12 177 ASN A C 1
ATOM 1389 O O . ASN A 1 177 ? 5.854 -11.295 14.799 1.00 85.12 177 ASN A O 1
ATOM 1393 N N . SER A 1 178 ? 5.214 -11.144 12.650 1.00 90.12 178 SER A N 1
ATOM 1394 C CA . SER A 1 178 ? 5.219 -9.677 12.596 1.00 90.12 178 SER A CA 1
ATOM 1395 C C . SER A 1 178 ? 3.821 -9.140 12.878 1.00 90.12 178 SER A C 1
ATOM 1397 O O . SER A 1 178 ? 3.016 -9.014 11.962 1.00 90.12 178 SER A O 1
ATOM 1399 N N . PHE A 1 179 ? 3.523 -8.821 14.135 1.00 88.31 179 PHE A N 1
ATOM 1400 C CA . PHE A 1 179 ? 2.207 -8.320 14.528 1.00 88.31 179 PHE A CA 1
ATOM 1401 C C . PHE A 1 179 ? 2.259 -6.861 14.972 1.00 88.31 179 PHE A C 1
ATOM 1403 O O . PHE A 1 179 ? 3.170 -6.459 15.695 1.00 88.31 179 PHE A O 1
ATOM 1410 N N . ILE A 1 180 ? 1.236 -6.090 14.604 1.00 92.56 180 ILE A N 1
ATOM 1411 C CA . ILE A 1 180 ? 1.005 -4.744 15.133 1.00 92.56 180 ILE A CA 1
ATOM 1412 C C . ILE A 1 180 ? -0.303 -4.740 15.913 1.00 92.56 180 ILE A C 1
ATOM 1414 O O . ILE A 1 180 ? -1.380 -4.942 15.348 1.00 92.56 180 ILE A O 1
ATOM 1418 N N . LYS A 1 181 ? -0.224 -4.473 17.220 1.00 91.88 181 LYS A N 1
ATOM 1419 C CA . LYS A 1 181 ? -1.402 -4.340 18.089 1.00 91.88 181 LYS A CA 1
ATOM 1420 C C . LYS A 1 181 ? -2.345 -3.240 17.590 1.00 91.88 181 LYS A C 1
ATOM 1422 O O . LYS A 1 181 ? -1.928 -2.322 16.886 1.00 91.88 181 LYS A O 1
ATOM 1427 N N . ALA A 1 182 ? -3.612 -3.328 17.990 1.00 89.50 182 ALA A N 1
ATOM 14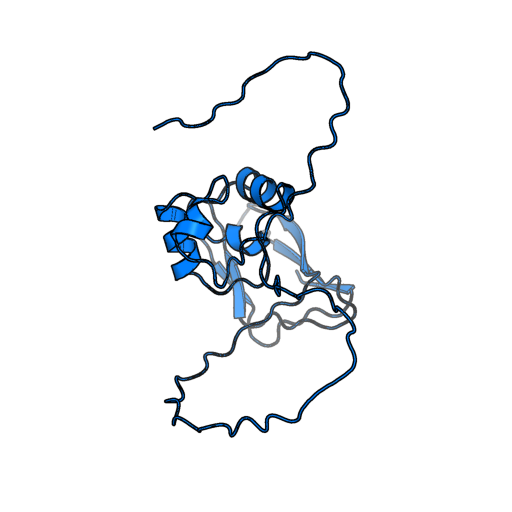28 C CA . ALA A 1 182 ? -4.590 -2.267 17.773 1.00 89.50 182 ALA A CA 1
ATOM 1429 C C . ALA A 1 182 ? -4.040 -0.920 18.261 1.00 89.50 182 ALA A C 1
ATOM 1431 O O . ALA A 1 182 ? -3.513 -0.845 19.374 1.00 89.50 182 ALA A O 1
ATOM 1432 N N . ARG A 1 183 ? -4.165 0.132 17.443 1.00 90.81 183 ARG A N 1
ATOM 1433 C CA . ARG A 1 183 ? -3.614 1.472 17.730 1.00 90.81 183 ARG A CA 1
ATOM 1434 C C . ARG A 1 183 ? -2.100 1.480 18.010 1.00 90.81 183 ARG A C 1
ATOM 1436 O O . ARG A 1 183 ? -1.617 2.407 18.655 1.00 90.81 183 ARG A O 1
ATOM 1443 N N . GLY A 1 184 ? -1.372 0.452 17.572 1.00 91.50 184 GLY A N 1
ATOM 1444 C CA . GLY A 1 184 ? 0.056 0.263 17.818 1.00 91.50 184 GLY A CA 1
ATOM 1445 C C . GLY A 1 184 ? 0.945 0.697 16.655 1.00 91.50 184 GLY A C 1
ATOM 1446 O O . GLY A 1 184 ? 0.465 0.949 15.549 1.00 91.50 184 GLY A O 1
ATOM 1447 N N . PHE A 1 185 ? 2.250 0.733 16.925 1.00 95.44 185 PHE A N 1
ATOM 1448 C CA . PHE A 1 185 ? 3.305 1.083 15.974 1.00 95.44 185 PHE A CA 1
ATOM 1449 C C . PHE A 1 185 ? 4.319 -0.064 15.853 1.00 95.44 185 PHE A C 1
ATOM 1451 O O . PHE A 1 185 ? 4.507 -0.821 16.810 1.00 95.44 185 PHE A O 1
ATOM 1458 N N . LEU A 1 186 ? 4.958 -0.192 14.691 1.00 91.81 186 LEU A N 1
ATOM 1459 C CA . LEU A 1 186 ? 6.079 -1.103 14.442 1.00 91.81 186 LEU A CA 1
ATOM 1460 C C . LEU A 1 186 ? 7.152 -0.379 13.630 1.00 91.81 186 LEU A C 1
ATOM 1462 O O . LEU A 1 186 ? 6.826 0.157 12.571 1.00 91.81 186 LEU A O 1
ATOM 1466 N N . THR A 1 187 ? 8.392 -0.415 14.117 1.00 90.75 187 THR A N 1
ATOM 1467 C CA . THR A 1 187 ? 9.583 0.212 13.521 1.00 90.75 187 THR A CA 1
ATOM 1468 C C . THR A 1 187 ? 10.588 -0.842 13.072 1.00 90.75 187 THR A C 1
ATOM 1470 O O . THR A 1 187 ? 10.730 -1.849 13.808 1.00 90.75 187 THR A O 1
#